Protein AF-A0A963TZQ4-F1 (afdb_monomer)

Structure (mmCIF, N/CA/C/O backbone):
data_AF-A0A963TZQ4-F1
#
_entry.id   AF-A0A963TZQ4-F1
#
loop_
_atom_site.group_PDB
_atom_site.id
_atom_site.type_symbol
_atom_site.label_atom_id
_atom_site.label_alt_id
_atom_site.label_comp_id
_atom_site.label_asym_id
_atom_site.label_entity_id
_atom_site.label_seq_id
_atom_site.pdbx_PDB_ins_code
_atom_site.Cartn_x
_atom_site.Cartn_y
_atom_site.Cartn_z
_atom_site.occupancy
_atom_site.B_iso_or_equiv
_atom_site.auth_seq_id
_atom_site.auth_comp_id
_atom_site.auth_asym_id
_atom_site.auth_atom_id
_atom_site.pdbx_PDB_model_num
ATOM 1 N N . MET A 1 1 ? 12.858 -4.183 11.119 1.00 55.50 1 MET A N 1
ATOM 2 C CA . MET A 1 1 ? 12.405 -3.664 9.814 1.00 55.50 1 MET A CA 1
ATOM 3 C C . MET A 1 1 ? 12.792 -4.704 8.786 1.00 55.50 1 MET A C 1
ATOM 5 O O . MET A 1 1 ? 13.922 -5.172 8.862 1.00 55.50 1 MET A O 1
ATOM 9 N N . SER A 1 2 ? 11.859 -5.165 7.950 1.00 67.56 2 SER A N 1
ATOM 10 C CA . SER A 1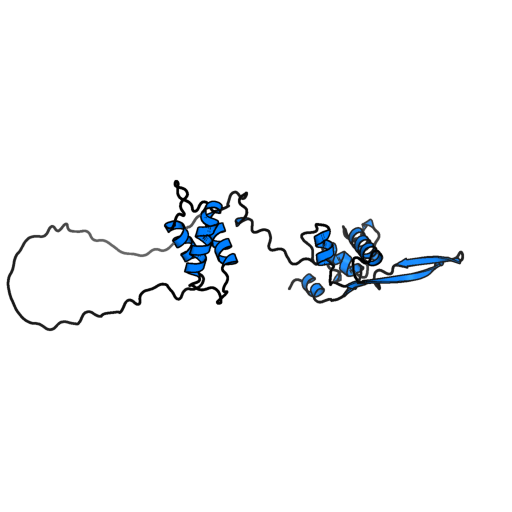 2 ? 12.229 -6.071 6.856 1.00 67.56 2 SER A CA 1
ATOM 11 C C . SER A 1 2 ? 13.062 -5.297 5.830 1.00 67.56 2 SER A C 1
ATOM 13 O O . SER A 1 2 ? 12.993 -4.071 5.777 1.00 67.56 2 SER A O 1
ATOM 15 N N . GLU 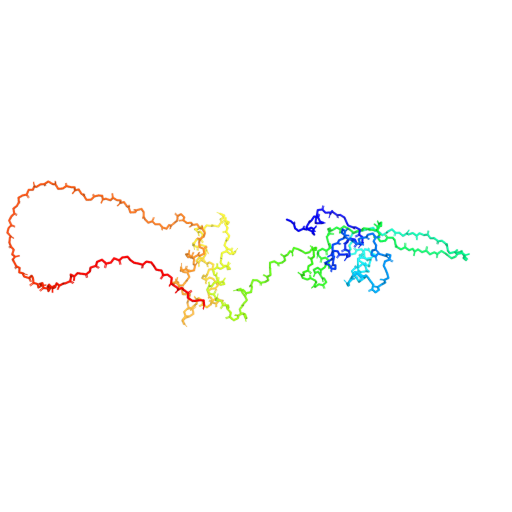A 1 3 ? 13.857 -6.000 5.031 1.00 70.62 3 GLU A N 1
ATOM 16 C CA . GLU A 1 3 ? 14.697 -5.402 3.982 1.00 70.62 3 GLU A CA 1
ATOM 17 C C . GLU A 1 3 ? 13.870 -4.564 2.984 1.00 70.62 3 GLU A C 1
ATOM 19 O O . GLU A 1 3 ? 14.302 -3.506 2.536 1.00 70.62 3 GLU A O 1
ATOM 24 N N . PHE A 1 4 ? 12.608 -4.953 2.770 1.00 80.88 4 PHE A N 1
ATOM 25 C CA . PHE A 1 4 ? 11.624 -4.211 1.982 1.00 80.88 4 PHE A CA 1
ATOM 26 C C . PHE A 1 4 ? 11.250 -2.846 2.576 1.00 80.88 4 PHE A C 1
ATOM 28 O O . PHE A 1 4 ? 11.017 -1.897 1.834 1.00 80.88 4 PHE A O 1
ATOM 35 N N . GLU A 1 5 ? 11.192 -2.715 3.901 1.00 82.50 5 GLU A N 1
ATOM 36 C CA . GLU A 1 5 ? 10.687 -1.501 4.557 1.00 82.50 5 GLU A CA 1
ATOM 37 C C . GLU A 1 5 ? 11.597 -0.285 4.337 1.00 82.50 5 GLU A C 1
ATOM 39 O O . GLU A 1 5 ? 11.115 0.846 4.353 1.00 82.50 5 GLU A O 1
ATOM 44 N N . TYR A 1 6 ? 12.890 -0.490 4.061 1.00 87.44 6 TYR A N 1
ATOM 45 C CA . TYR A 1 6 ? 13.813 0.610 3.758 1.00 87.44 6 TYR A CA 1
ATOM 46 C C . TYR A 1 6 ? 13.436 1.356 2.475 1.00 87.44 6 TYR A C 1
ATOM 48 O O . TYR A 1 6 ? 13.612 2.571 2.404 1.00 87.44 6 TYR A O 1
ATOM 56 N N . TRP A 1 7 ? 12.827 0.671 1.506 1.00 89.69 7 TRP A N 1
ATOM 57 C CA . TRP A 1 7 ? 12.357 1.282 0.262 1.00 89.69 7 TRP A CA 1
ATOM 58 C C . TRP A 1 7 ? 11.175 2.238 0.464 1.00 89.69 7 TRP A C 1
ATOM 60 O O . TRP A 1 7 ? 10.910 3.072 -0.398 1.00 89.69 7 TRP A O 1
ATOM 70 N N . ARG A 1 8 ? 10.484 2.181 1.615 1.00 87.81 8 ARG A N 1
ATOM 71 C CA . ARG A 1 8 ? 9.432 3.155 1.963 1.00 87.81 8 ARG A CA 1
ATOM 72 C C . ARG A 1 8 ? 9.991 4.545 2.268 1.00 87.81 8 ARG A C 1
ATOM 74 O O . ARG A 1 8 ? 9.228 5.503 2.275 1.00 87.81 8 ARG A O 1
ATOM 81 N N . LEU A 1 9 ? 11.294 4.653 2.543 1.00 90.00 9 LEU A N 1
ATOM 82 C CA . LEU A 1 9 ? 11.963 5.931 2.803 1.00 90.00 9 LEU A CA 1
ATOM 83 C C . LEU A 1 9 ? 12.203 6.741 1.522 1.00 90.00 9 LEU A C 1
ATOM 85 O O . LEU A 1 9 ? 12.577 7.907 1.602 1.00 90.00 9 LEU A O 1
ATOM 89 N N . CYS A 1 10 ? 12.038 6.127 0.350 1.00 91.62 10 CYS A N 1
ATOM 90 C CA . CYS A 1 10 ? 12.274 6.776 -0.929 1.00 91.62 10 CYS A CA 1
ATOM 91 C C . CYS A 1 10 ? 11.050 7.599 -1.363 1.00 91.62 10 CYS A C 1
ATOM 93 O O . CYS A 1 10 ? 9.951 7.067 -1.517 1.00 91.62 10 CYS A O 1
ATOM 95 N N . ASP A 1 11 ? 11.253 8.886 -1.648 1.00 93.12 11 ASP A N 1
ATOM 96 C CA . ASP A 1 11 ? 10.214 9.755 -2.232 1.00 93.12 11 ASP A CA 1
ATOM 97 C C . ASP A 1 11 ? 10.011 9.499 -3.737 1.00 93.12 11 ASP A C 1
ATOM 99 O O . ASP A 1 11 ? 8.954 9.768 -4.313 1.00 93.12 11 ASP A O 1
ATOM 103 N N . GLN A 1 12 ? 11.039 8.954 -4.385 1.00 94.69 12 GLN A N 1
ATOM 104 C CA . GLN A 1 12 ? 11.054 8.599 -5.798 1.00 94.69 12 GLN A CA 1
ATOM 105 C C . GLN A 1 12 ? 11.712 7.235 -5.982 1.00 94.69 12 GLN A C 1
ATOM 107 O O . GLN A 1 12 ? 12.677 6.906 -5.291 1.00 94.69 12 GLN A O 1
ATOM 112 N N . LEU A 1 13 ? 11.200 6.458 -6.930 1.00 95.31 13 LEU A N 1
ATOM 113 C CA . LEU A 1 13 ? 11.726 5.144 -7.288 1.00 95.31 13 LEU A CA 1
ATOM 114 C C . LEU A 1 13 ? 11.880 5.058 -8.800 1.00 95.31 13 LEU A C 1
ATOM 116 O O . LEU A 1 13 ? 11.043 5.593 -9.534 1.00 95.31 13 LEU A O 1
ATOM 120 N N . SER A 1 14 ? 12.912 4.357 -9.274 1.00 95.50 14 SER A N 1
ATOM 121 C CA . SER A 1 14 ? 12.995 4.035 -10.701 1.00 95.50 14 SER A CA 1
ATOM 122 C C . SER A 1 14 ? 11.808 3.163 -11.115 1.00 95.50 14 SER A C 1
ATOM 124 O O . SER A 1 14 ? 11.204 2.471 -10.285 1.00 95.50 14 SER A O 1
ATOM 126 N N . LEU A 1 15 ? 11.458 3.160 -12.403 1.00 95.31 15 LEU A N 1
ATOM 127 C CA . LEU A 1 15 ? 10.374 2.294 -12.883 1.00 95.31 15 LEU A CA 1
ATOM 128 C C . LEU A 1 15 ? 10.668 0.819 -12.619 1.00 95.31 15 LEU A C 1
ATOM 130 O O . LEU A 1 15 ? 9.751 0.054 -12.320 1.00 95.31 15 LEU A O 1
ATOM 134 N N . VAL A 1 16 ? 11.943 0.433 -12.687 1.00 95.25 16 VAL A N 1
ATOM 135 C CA . VAL A 1 16 ? 12.398 -0.917 -12.357 1.00 95.25 16 VAL A CA 1
ATOM 136 C C . VAL A 1 16 ? 12.132 -1.237 -10.885 1.00 95.25 16 VAL A C 1
ATOM 138 O O . VAL A 1 16 ? 11.477 -2.239 -10.595 1.00 95.25 16 VAL A O 1
ATOM 141 N N . GLN A 1 17 ? 12.575 -0.378 -9.964 1.00 95.00 17 GLN A N 1
ATOM 142 C CA . GLN A 1 17 ? 12.387 -0.563 -8.521 1.00 95.00 17 GLN A CA 1
ATOM 143 C C . GLN A 1 17 ? 10.903 -0.608 -8.151 1.00 95.00 17 GLN A C 1
ATOM 145 O O . GLN A 1 17 ? 10.456 -1.530 -7.469 1.00 95.00 17 GLN A O 1
ATOM 150 N N . ALA A 1 18 ? 10.118 0.351 -8.645 1.00 94.88 18 ALA A N 1
ATOM 151 C CA . ALA A 1 18 ? 8.688 0.421 -8.376 1.00 94.88 18 ALA A CA 1
ATOM 152 C C . ALA A 1 18 ? 7.943 -0.807 -8.922 1.00 94.88 18 ALA A C 1
ATOM 154 O O . ALA A 1 18 ? 7.114 -1.380 -8.216 1.00 94.88 18 ALA A O 1
ATOM 155 N N . ALA A 1 19 ? 8.264 -1.261 -10.139 1.00 95.19 19 ALA A N 1
ATOM 156 C CA . ALA A 1 19 ? 7.657 -2.459 -10.714 1.00 95.19 19 ALA A CA 1
ATOM 157 C C . AL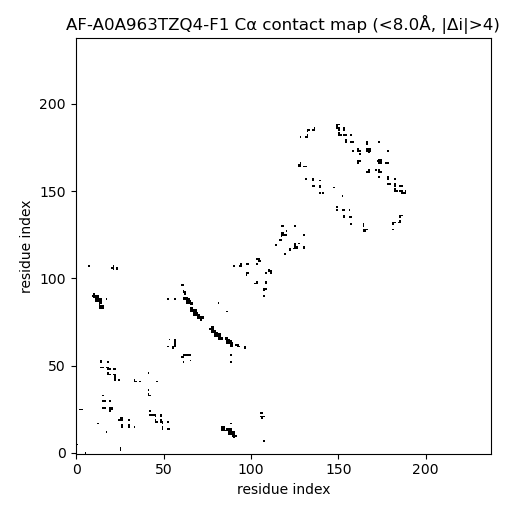A A 1 19 ? 8.000 -3.721 -9.910 1.00 95.19 19 ALA A C 1
ATOM 159 O O . ALA A 1 19 ? 7.113 -4.539 -9.665 1.00 95.19 19 ALA A O 1
ATOM 160 N N . LEU A 1 20 ? 9.252 -3.859 -9.460 1.00 93.69 20 LEU A N 1
ATOM 161 C CA . LEU A 1 20 ? 9.689 -4.976 -8.620 1.00 93.69 20 LEU A CA 1
ATOM 162 C C . LEU A 1 20 ? 8.940 -4.996 -7.285 1.00 93.69 20 LEU A C 1
ATOM 164 O O . LEU A 1 20 ? 8.329 -6.015 -6.955 1.00 93.69 20 LEU A O 1
ATOM 168 N N . LEU A 1 21 ? 8.867 -3.857 -6.594 1.00 93.25 21 LEU A N 1
ATOM 169 C CA . LEU A 1 21 ? 8.128 -3.721 -5.336 1.00 93.25 21 LEU A CA 1
ATOM 170 C C . LEU A 1 21 ? 6.629 -3.992 -5.516 1.00 93.25 21 LEU A C 1
ATOM 172 O O . LEU A 1 21 ? 6.032 -4.706 -4.710 1.00 93.25 21 LEU A O 1
ATOM 176 N N . MET A 1 22 ? 6.026 -3.504 -6.606 1.00 92.62 22 MET A N 1
ATOM 177 C CA . MET A 1 22 ? 4.626 -3.791 -6.942 1.00 92.62 22 MET A CA 1
ATOM 178 C C . MET A 1 22 ? 4.369 -5.284 -7.165 1.00 92.62 22 MET A C 1
ATOM 180 O O . MET A 1 22 ? 3.292 -5.767 -6.811 1.00 92.62 22 MET A O 1
ATOM 184 N N . SER A 1 23 ? 5.337 -5.996 -7.748 1.00 91.75 23 SER A N 1
ATOM 185 C CA . SER A 1 23 ? 5.289 -7.447 -7.971 1.00 91.75 23 SER A CA 1
ATOM 186 C C . SER A 1 23 ? 5.714 -8.288 -6.757 1.00 91.75 23 SER A C 1
ATOM 188 O O . SER A 1 23 ? 5.642 -9.512 -6.817 1.00 91.75 23 SER A O 1
ATOM 190 N N . GLY A 1 24 ? 6.117 -7.659 -5.645 1.00 89.69 24 GLY A N 1
ATOM 191 C CA . GLY A 1 24 ? 6.526 -8.351 -4.417 1.00 89.69 24 GLY A CA 1
ATOM 192 C C . GLY A 1 24 ? 7.964 -8.881 -4.430 1.00 89.69 24 GLY A C 1
ATOM 193 O O . GLY A 1 24 ? 8.282 -9.815 -3.696 1.00 89.69 24 GLY A O 1
ATOM 194 N N . HIS A 1 25 ? 8.835 -8.309 -5.262 1.00 91.00 25 HIS A N 1
ATOM 195 C CA . HIS A 1 25 ? 10.245 -8.676 -5.372 1.00 91.00 25 HIS A CA 1
ATOM 196 C C . HIS A 1 25 ? 11.149 -7.552 -4.855 1.00 91.00 25 HIS A C 1
ATOM 198 O O . HIS A 1 25 ? 10.854 -6.376 -5.052 1.00 91.00 25 HIS A O 1
ATOM 204 N N . ASP A 1 26 ? 12.247 -7.917 -4.191 1.00 89.69 26 ASP A N 1
ATOM 205 C CA . ASP A 1 26 ? 13.221 -6.958 -3.661 1.00 89.69 26 ASP A CA 1
ATOM 206 C C . ASP A 1 26 ? 14.105 -6.403 -4.794 1.00 89.69 26 ASP A C 1
ATOM 208 O O . ASP A 1 26 ? 14.786 -7.194 -5.466 1.00 89.69 26 ASP A O 1
ATOM 212 N N . PRO A 1 27 ? 14.123 -5.074 -5.016 1.00 90.94 27 PRO A N 1
ATOM 213 C CA . PRO A 1 27 ? 14.960 -4.456 -6.036 1.00 90.94 27 PRO A CA 1
ATOM 214 C C . PRO A 1 27 ? 16.458 -4.708 -5.853 1.00 90.94 27 PRO A C 1
ATOM 216 O O . PRO A 1 27 ? 17.150 -4.924 -6.850 1.00 90.94 27 PRO A O 1
ATOM 219 N N . SER A 1 28 ? 16.941 -4.783 -4.608 1.00 87.38 28 SER A N 1
ATOM 220 C CA . SER A 1 28 ? 18.374 -4.872 -4.271 1.00 87.38 28 SER A CA 1
ATOM 221 C C . SER A 1 28 ? 19.090 -6.044 -4.952 1.00 87.38 28 SER A C 1
ATOM 223 O O . SER A 1 28 ? 20.286 -5.985 -5.224 1.00 87.38 28 SER A O 1
ATOM 225 N N . ASN A 1 29 ? 18.354 -7.118 -5.247 1.00 81.06 29 ASN A N 1
ATOM 226 C CA . ASN A 1 29 ? 18.911 -8.350 -5.798 1.00 81.06 29 ASN A CA 1
ATOM 227 C C . ASN A 1 29 ? 18.998 -8.370 -7.330 1.00 81.06 29 ASN A C 1
ATOM 229 O O . ASN A 1 29 ? 19.786 -9.139 -7.880 1.00 81.06 29 ASN A O 1
ATOM 233 N N . ILE A 1 30 ? 18.138 -7.625 -8.034 1.00 84.81 30 ILE A N 1
ATOM 234 C CA . ILE A 1 30 ? 17.897 -7.850 -9.472 1.00 84.81 30 ILE A CA 1
ATOM 235 C C . ILE A 1 30 ? 17.680 -6.583 -10.306 1.00 84.81 30 ILE A C 1
ATOM 237 O O . ILE A 1 30 ? 17.530 -6.708 -11.523 1.00 84.81 30 ILE A O 1
ATOM 241 N N . GLU A 1 31 ? 17.680 -5.386 -9.712 1.00 84.12 31 GLU A N 1
ATOM 242 C CA . GLU A 1 31 ? 17.348 -4.148 -10.432 1.00 84.12 31 GLU A CA 1
ATOM 243 C C . GLU A 1 31 ? 18.214 -3.908 -11.681 1.00 84.12 31 GLU A C 1
ATOM 245 O O . GLU A 1 31 ? 17.673 -3.621 -12.741 1.00 84.12 31 GLU A O 1
ATOM 250 N N . HIS A 1 32 ? 19.527 -4.141 -11.613 1.00 84.25 32 HIS A N 1
ATOM 251 C CA . HIS A 1 32 ? 20.455 -3.877 -12.727 1.00 84.25 32 HIS A CA 1
ATOM 252 C C . HIS A 1 32 ? 20.465 -4.950 -13.827 1.00 84.25 32 HIS A C 1
ATOM 254 O O . HIS A 1 32 ? 21.154 -4.818 -14.844 1.00 84.25 32 HIS A O 1
ATOM 260 N N . GLU A 1 33 ? 19.774 -6.068 -13.609 1.00 87.56 33 GLU A N 1
ATOM 261 C CA . GLU A 1 33 ? 19.789 -7.204 -14.532 1.00 87.56 33 GLU A CA 1
ATOM 262 C C . GLU A 1 33 ? 18.420 -7.514 -15.118 1.00 87.56 33 GLU A C 1
ATOM 264 O O . GLU A 1 33 ? 18.346 -8.150 -16.170 1.00 87.56 33 GLU A O 1
ATOM 269 N N . VAL A 1 34 ? 17.336 -7.114 -14.453 1.00 88.56 34 VAL A N 1
ATOM 270 C CA . VAL A 1 34 ? 15.987 -7.557 -14.815 1.00 88.56 34 VAL A CA 1
ATOM 271 C C . VAL A 1 34 ? 15.591 -7.142 -16.234 1.00 88.56 34 VAL A C 1
ATOM 273 O O . VAL A 1 34 ? 14.993 -7.946 -16.951 1.00 88.56 34 VAL A O 1
ATOM 276 N N . GLU A 1 35 ? 16.013 -5.959 -16.687 1.00 87.31 35 GLU A N 1
ATOM 277 C CA . GLU A 1 35 ? 15.778 -5.488 -18.059 1.00 87.31 35 GLU A CA 1
ATOM 278 C C . GLU A 1 35 ? 16.620 -6.240 -19.100 1.00 87.31 35 GLU A C 1
ATOM 280 O O . GLU A 1 35 ? 16.202 -6.416 -20.241 1.00 87.31 35 GLU A O 1
ATOM 285 N N . ARG A 1 36 ? 17.789 -6.765 -18.707 1.00 87.00 36 ARG A N 1
ATOM 286 C CA . ARG A 1 36 ? 18.672 -7.542 -19.597 1.00 87.00 36 ARG A CA 1
ATOM 287 C C . ARG A 1 36 ? 18.291 -9.020 -19.672 1.00 87.00 36 ARG A C 1
ATOM 289 O O . ARG A 1 36 ? 18.769 -9.744 -20.548 1.00 87.00 36 ARG A O 1
ATOM 296 N N . ARG A 1 37 ? 17.467 -9.506 -18.741 1.00 87.94 37 ARG A N 1
ATOM 297 C CA . ARG A 1 37 ? 17.011 -10.900 -18.720 1.00 87.94 37 ARG A CA 1
ATOM 298 C C . ARG A 1 37 ? 16.016 -11.149 -19.849 1.00 87.94 37 ARG A C 1
ATOM 300 O O . ARG A 1 37 ? 15.157 -10.328 -20.146 1.00 87.94 37 ARG A O 1
ATOM 307 N N . ALA A 1 38 ? 16.088 -12.345 -20.435 1.00 84.94 38 ALA A N 1
ATOM 308 C CA . ALA A 1 38 ? 15.054 -12.812 -21.352 1.00 84.94 38 ALA A CA 1
ATOM 309 C C . ALA A 1 38 ? 13.682 -12.772 -20.663 1.00 84.94 38 ALA A C 1
ATOM 311 O O . ALA A 1 38 ? 13.588 -13.099 -19.481 1.00 84.94 38 ALA A O 1
ATOM 312 N N . PHE A 1 39 ? 12.622 -12.457 -21.410 1.00 82.38 39 PHE A N 1
ATOM 313 C CA . PHE A 1 39 ? 11.263 -12.293 -20.875 1.00 82.38 39 PHE A CA 1
ATOM 314 C C . PHE A 1 39 ? 10.804 -13.474 -19.998 1.00 82.38 39 PHE A C 1
ATOM 316 O O . PHE A 1 39 ? 10.247 -13.282 -18.925 1.00 82.38 39 PHE A O 1
ATOM 323 N N . ALA A 1 40 ? 11.135 -14.709 -20.391 1.00 85.56 40 ALA A N 1
ATOM 324 C CA . ALA A 1 40 ? 10.811 -15.920 -19.629 1.00 85.56 40 ALA A CA 1
ATOM 325 C C . ALA A 1 40 ? 11.560 -16.060 -18.284 1.00 85.56 40 ALA A C 1
ATOM 327 O O . ALA A 1 40 ? 11.189 -16.889 -17.460 1.00 85.56 40 ALA A O 1
ATOM 328 N N . LYS A 1 41 ? 12.635 -15.293 -18.077 1.00 88.81 41 LYS A N 1
ATOM 329 C CA . LYS A 1 41 ? 13.442 -15.255 -16.846 1.00 88.81 41 LYS A CA 1
ATOM 330 C C . LYS A 1 41 ? 13.163 -14.014 -15.995 1.00 88.81 41 LYS A C 1
ATOM 332 O O . LYS A 1 41 ? 13.806 -13.843 -14.957 1.00 88.81 41 LYS A O 1
ATOM 337 N N . GLN A 1 42 ? 12.269 -13.132 -16.440 1.00 90.31 42 GLN A N 1
ATOM 338 C CA . GLN A 1 42 ? 11.844 -11.996 -15.634 1.00 90.31 42 GLN A CA 1
ATOM 339 C C . GLN A 1 42 ? 10.911 -12.471 -14.512 1.00 90.31 42 GLN A C 1
ATOM 341 O O . GLN A 1 42 ? 10.199 -13.465 -14.686 1.00 90.31 42 GLN A O 1
ATOM 346 N N . PRO A 1 43 ? 10.916 -11.791 -13.354 1.00 91.12 43 PRO A N 1
ATOM 347 C CA . PRO A 1 43 ? 10.015 -12.131 -12.268 1.00 91.12 43 PRO A CA 1
ATOM 348 C C . PRO A 1 43 ? 8.546 -12.048 -12.709 1.00 91.12 43 PRO A C 1
ATOM 350 O O . PRO A 1 43 ? 8.189 -11.194 -13.531 1.00 91.12 43 PRO A O 1
ATOM 353 N N . PRO A 1 44 ? 7.676 -12.924 -12.183 1.00 91.38 44 PRO A N 1
ATOM 354 C CA . PRO A 1 44 ? 6.264 -12.916 -12.532 1.00 91.38 44 PRO A CA 1
ATOM 355 C C . PRO A 1 44 ? 5.632 -11.558 -12.202 1.00 91.38 44 PRO A C 1
ATOM 357 O O . PRO A 1 44 ? 5.860 -10.980 -11.147 1.00 91.38 44 PRO A O 1
ATOM 360 N N . GLY A 1 45 ? 4.832 -11.029 -13.127 1.00 91.12 45 GLY A N 1
ATOM 361 C CA . GLY A 1 45 ? 4.136 -9.752 -12.942 1.00 91.12 45 GLY A CA 1
ATOM 362 C C . GLY A 1 45 ? 4.984 -8.500 -13.189 1.00 91.12 45 GLY A C 1
ATOM 363 O O . GLY A 1 45 ? 4.401 -7.466 -13.503 1.00 91.12 45 GLY A O 1
ATOM 364 N N . TYR A 1 46 ? 6.320 -8.585 -13.172 1.00 93.81 46 TYR A N 1
ATOM 365 C CA . TYR A 1 46 ? 7.212 -7.437 -13.386 1.00 93.81 46 TYR A CA 1
ATOM 366 C C . TYR A 1 46 ? 6.886 -6.659 -14.670 1.00 93.81 46 TYR A C 1
ATOM 368 O O . TYR A 1 46 ? 6.633 -5.456 -14.623 1.00 93.81 46 TYR A O 1
ATOM 376 N N . ALA A 1 47 ? 6.814 -7.351 -15.813 1.00 93.00 47 ALA A N 1
ATOM 377 C CA . ALA A 1 47 ? 6.543 -6.715 -17.103 1.00 93.00 47 ALA A CA 1
ATOM 378 C C . ALA A 1 47 ? 5.176 -6.004 -17.135 1.00 93.00 47 ALA A C 1
ATOM 380 O O . ALA A 1 47 ? 5.048 -4.921 -17.705 1.00 93.00 47 ALA A O 1
ATOM 381 N N . ALA A 1 48 ? 4.162 -6.586 -16.485 1.00 94.75 48 ALA A N 1
ATOM 382 C CA . ALA A 1 48 ? 2.832 -5.992 -16.394 1.00 94.75 48 ALA A CA 1
ATOM 383 C C . ALA A 1 48 ? 2.828 -4.756 -15.480 1.00 94.75 48 ALA A C 1
ATOM 385 O O . ALA A 1 48 ? 2.266 -3.727 -15.851 1.00 94.75 48 ALA A O 1
ATOM 386 N N . CYS A 1 49 ? 3.489 -4.830 -14.319 1.00 95.06 49 CYS A N 1
ATOM 387 C CA . CYS A 1 49 ? 3.639 -3.703 -13.398 1.00 95.06 49 CYS A CA 1
ATOM 388 C C . CYS A 1 49 ? 4.404 -2.547 -14.050 1.00 95.06 49 CYS A C 1
ATOM 390 O O . CYS A 1 49 ? 3.947 -1.407 -13.991 1.00 95.06 49 CYS A O 1
ATOM 392 N N . ARG A 1 50 ? 5.510 -2.840 -14.742 1.00 94.94 50 ARG A N 1
ATOM 393 C CA . ARG A 1 50 ? 6.291 -1.840 -15.478 1.00 94.94 50 ARG A CA 1
ATOM 394 C C . ARG A 1 50 ? 5.444 -1.147 -16.541 1.00 94.94 50 ARG A C 1
ATOM 396 O O . ARG A 1 50 ? 5.379 0.078 -16.565 1.00 94.94 50 ARG A O 1
ATOM 403 N N . GLN A 1 51 ? 4.745 -1.915 -17.378 1.00 95.44 51 GLN A N 1
ATOM 404 C CA . GLN A 1 51 ? 3.884 -1.343 -18.413 1.00 95.44 51 GLN A CA 1
ATOM 405 C C . GLN A 1 51 ? 2.752 -0.496 -17.818 1.00 95.44 51 GLN A C 1
ATOM 407 O O . GLN A 1 51 ? 2.409 0.551 -18.364 1.00 95.44 51 GLN A O 1
ATOM 412 N N . ALA A 1 52 ? 2.184 -0.924 -16.688 1.00 95.75 52 ALA A N 1
ATOM 413 C CA . ALA A 1 52 ? 1.145 -0.174 -15.997 1.00 95.75 52 ALA A CA 1
ATOM 414 C C . ALA A 1 52 ? 1.661 1.167 -15.451 1.00 95.75 52 ALA A C 1
ATOM 416 O O . ALA A 1 52 ? 0.943 2.161 -15.544 1.00 95.75 52 ALA A O 1
ATOM 417 N N . LEU A 1 53 ? 2.891 1.209 -14.927 1.00 95.88 53 LEU A N 1
ATOM 418 C CA . LEU A 1 53 ? 3.532 2.442 -14.462 1.00 95.88 53 LEU A CA 1
ATOM 419 C C . LEU A 1 53 ? 3.820 3.405 -15.617 1.00 95.88 53 LEU A C 1
ATOM 421 O O . LEU A 1 53 ? 3.480 4.581 -15.513 1.00 95.88 53 LEU A O 1
ATOM 425 N N . ILE A 1 54 ? 4.363 2.905 -16.732 1.00 95.81 54 ILE A N 1
ATOM 426 C CA . ILE A 1 54 ? 4.606 3.706 -17.944 1.00 95.81 54 ILE A CA 1
ATOM 427 C C . ILE A 1 54 ? 3.298 4.352 -18.405 1.00 95.81 54 ILE A C 1
ATOM 429 O O . ILE A 1 54 ? 3.196 5.576 -18.471 1.00 95.81 54 ILE A O 1
ATOM 433 N N . ALA A 1 55 ? 2.257 3.538 -18.603 1.00 96.12 55 ALA A N 1
ATOM 434 C CA . ALA A 1 55 ? 0.952 4.026 -19.032 1.00 96.12 55 ALA A CA 1
ATOM 435 C C . ALA A 1 55 ? 0.339 5.018 -18.028 1.00 96.12 55 ALA A C 1
ATOM 437 O O . ALA A 1 55 ? -0.333 5.973 -18.418 1.00 96.12 55 ALA A O 1
ATOM 438 N N . ALA A 1 56 ? 0.550 4.824 -16.724 1.00 95.44 56 ALA A N 1
ATOM 439 C CA . ALA A 1 56 ? 0.047 5.732 -15.698 1.00 95.44 56 ALA A CA 1
ATOM 440 C C . ALA A 1 56 ? 0.741 7.102 -15.717 1.00 95.44 56 ALA A C 1
ATOM 442 O O . ALA A 1 56 ? 0.078 8.110 -15.470 1.00 95.44 56 ALA A O 1
ATOM 443 N N . ILE A 1 57 ? 2.036 7.153 -16.035 1.00 96.12 57 ILE A N 1
ATOM 444 C CA . ILE A 1 57 ? 2.777 8.412 -16.178 1.00 96.12 57 ILE A CA 1
ATOM 445 C C . ILE A 1 57 ? 2.389 9.110 -17.486 1.00 96.12 57 ILE A C 1
ATOM 447 O O . ILE A 1 57 ? 2.083 10.302 -17.474 1.00 96.12 57 ILE A O 1
ATOM 451 N N . GLU A 1 58 ? 2.290 8.373 -18.596 1.00 95.38 58 GLU A N 1
ATOM 452 C CA . GLU A 1 58 ? 1.848 8.916 -19.891 1.00 95.38 58 GLU A CA 1
ATOM 453 C C . GLU A 1 58 ? 0.440 9.519 -19.817 1.00 95.38 58 GLU A C 1
ATOM 455 O O . GLU A 1 58 ? 0.180 10.610 -20.329 1.00 95.38 58 GLU A O 1
ATOM 460 N N . THR A 1 59 ? -0.474 8.840 -19.119 1.00 95.00 59 THR A N 1
ATOM 461 C CA . THR A 1 59 ? -1.849 9.317 -18.896 1.00 95.00 59 THR A CA 1
ATOM 462 C C . THR A 1 59 ? -1.958 10.366 -17.790 1.00 95.00 59 THR A C 1
ATOM 464 O O . THR A 1 59 ? -3.065 10.809 -17.486 1.00 95.00 59 THR A O 1
ATOM 467 N N . LYS A 1 60 ? -0.835 10.784 -17.188 1.00 93.62 60 LYS A N 1
ATOM 468 C CA . LYS A 1 60 ? -0.765 11.752 -16.079 1.00 93.62 60 LYS A CA 1
ATOM 469 C C . LYS A 1 60 ? -1.583 11.342 -14.847 1.00 93.62 60 LYS A C 1
ATOM 471 O O . LYS A 1 60 ? -1.965 12.192 -14.046 1.00 93.62 60 LYS A O 1
ATOM 476 N N . CYS A 1 61 ? -1.853 10.046 -14.689 1.00 93.56 61 CYS A N 1
ATOM 477 C CA . CYS A 1 61 ? -2.480 9.495 -13.488 1.00 93.56 61 CYS A CA 1
ATOM 478 C C . CYS A 1 61 ? -1.493 9.431 -12.320 1.00 93.56 61 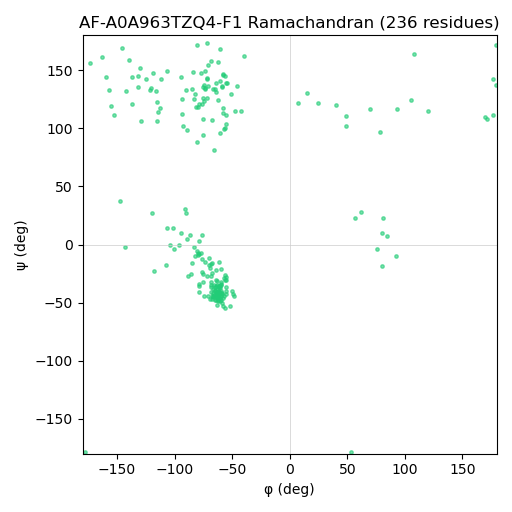CYS A C 1
ATOM 480 O O . CYS A 1 61 ? -1.900 9.565 -11.170 1.00 93.56 61 CYS A O 1
ATOM 482 N N . LEU A 1 62 ? -0.211 9.216 -12.619 1.00 95.50 62 LEU A N 1
ATOM 483 C CA . LEU A 1 62 ? 0.884 9.259 -11.656 1.00 95.50 62 LEU A CA 1
ATOM 484 C C . LEU A 1 62 ? 1.871 10.360 -12.039 1.00 95.50 62 LEU A C 1
ATOM 486 O O . LEU A 1 62 ? 2.071 10.652 -13.220 1.00 95.50 62 LEU A O 1
ATOM 490 N N . ARG A 1 63 ? 2.499 10.967 -11.028 1.00 95.50 63 ARG A N 1
ATOM 491 C CA . ARG A 1 63 ? 3.606 11.906 -11.230 1.00 95.50 63 ARG A CA 1
ATOM 492 C C . ARG A 1 63 ? 4.901 11.116 -11.411 1.00 95.50 63 ARG A C 1
ATOM 494 O O . ARG A 1 63 ? 5.223 10.252 -10.600 1.00 95.50 63 ARG A O 1
ATOM 501 N N . GLY A 1 64 ? 5.646 11.433 -12.459 1.00 94.94 64 GLY A N 1
ATOM 502 C CA . GLY A 1 64 ? 6.901 10.771 -12.782 1.00 94.94 64 GLY A CA 1
ATOM 503 C C . GLY A 1 64 ? 7.552 11.382 -14.013 1.00 94.94 64 GLY A C 1
ATOM 504 O O . GLY A 1 64 ? 7.029 12.331 -14.601 1.00 94.94 64 GLY A O 1
ATOM 505 N N . TYR A 1 65 ? 8.689 10.816 -14.388 1.00 96.00 65 TYR A N 1
ATOM 506 C CA . TYR A 1 65 ? 9.483 11.213 -15.539 1.00 96.00 65 TYR A CA 1
ATOM 507 C C . TYR A 1 65 ? 9.854 9.973 -16.351 1.00 96.00 65 TYR A C 1
ATOM 509 O O . TYR A 1 65 ? 10.251 8.953 -15.784 1.00 96.00 65 TYR A O 1
ATOM 517 N N . LEU A 1 66 ? 9.709 10.078 -17.671 1.00 96.06 66 LEU A N 1
ATOM 518 C CA . LEU A 1 66 ?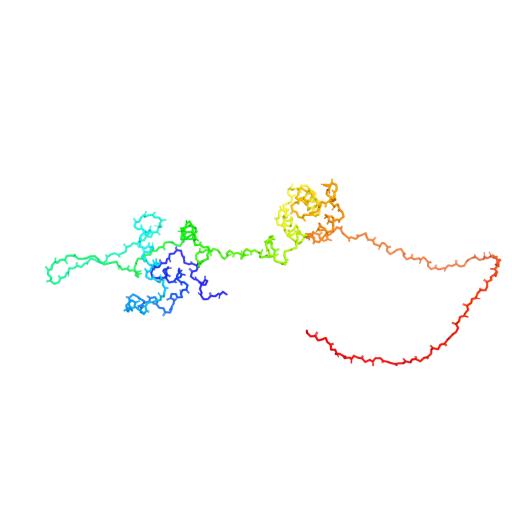 10.079 9.041 -18.626 1.00 96.06 66 LEU A CA 1
ATOM 519 C C . LEU A 1 66 ? 11.254 9.553 -19.454 1.00 96.06 66 LEU A C 1
ATOM 521 O O . LEU A 1 66 ? 11.116 10.557 -20.152 1.00 96.06 66 LEU A O 1
ATOM 525 N N . ASP A 1 67 ? 12.386 8.864 -19.348 1.00 94.94 67 ASP A N 1
ATOM 526 C CA . ASP A 1 67 ? 13.591 9.133 -20.124 1.00 94.94 67 ASP A CA 1
ATOM 527 C C . ASP A 1 67 ? 13.586 8.251 -21.373 1.00 94.94 67 ASP A C 1
ATOM 529 O O . ASP A 1 67 ? 13.448 7.029 -21.279 1.00 94.94 67 ASP A O 1
ATOM 533 N N . TYR A 1 68 ? 13.708 8.872 -22.542 1.00 93.06 68 TYR A N 1
ATOM 534 C CA . TYR A 1 68 ? 13.755 8.170 -23.817 1.00 93.06 68 TYR A CA 1
ATOM 535 C C . TYR A 1 68 ? 15.121 8.381 -24.456 1.00 93.06 68 TYR A C 1
ATOM 537 O O . TYR A 1 68 ? 15.513 9.514 -24.729 1.00 93.06 68 TYR A O 1
ATOM 545 N N . ASP A 1 69 ? 15.808 7.283 -24.742 1.00 88.75 69 ASP A N 1
ATOM 546 C CA . ASP A 1 69 ? 17.004 7.292 -25.567 1.00 88.75 69 ASP A CA 1
ATOM 547 C C . ASP A 1 69 ? 16.590 7.350 -27.039 1.00 88.75 69 ASP A C 1
ATOM 549 O O . ASP A 1 69 ? 15.926 6.446 -27.563 1.00 88.75 69 ASP A O 1
ATOM 553 N N . GLU A 1 70 ? 16.991 8.424 -27.712 1.00 90.69 70 GLU A N 1
ATOM 554 C CA . GLU A 1 70 ? 16.841 8.585 -29.154 1.00 90.69 70 GLU A CA 1
ATOM 555 C C . GLU A 1 70 ? 18.082 8.046 -29.873 1.00 90.69 70 GLU A C 1
ATOM 557 O O . GLU A 1 70 ? 19.223 8.353 -29.519 1.00 90.69 70 GLU A O 1
ATOM 562 N N . GLY A 1 71 ? 17.865 7.244 -30.913 1.00 88.19 71 GLY A N 1
ATOM 563 C CA . GLY A 1 71 ? 18.931 6.687 -31.736 1.00 88.19 71 GLY A CA 1
ATOM 564 C C . GLY A 1 71 ? 18.521 6.553 -33.195 1.00 88.19 71 GLY A C 1
ATOM 565 O O . GLY A 1 71 ? 17.349 6.684 -33.547 1.00 88.19 71 GLY A O 1
ATOM 566 N N . CYS A 1 72 ? 19.501 6.271 -34.052 1.00 90.69 72 CYS A N 1
ATOM 567 C CA . CYS A 1 72 ? 19.271 5.946 -35.455 1.00 90.69 72 CYS A CA 1
ATOM 568 C C . CYS A 1 72 ? 19.816 4.550 -35.747 1.00 90.69 72 CYS A C 1
ATOM 570 O O . CYS A 1 72 ? 20.926 4.214 -35.330 1.00 90.69 72 CYS A O 1
ATOM 572 N N . ASP A 1 73 ? 19.042 3.737 -36.465 1.00 89.44 73 ASP A N 1
ATOM 573 C CA . ASP A 1 73 ? 19.531 2.457 -36.967 1.00 89.44 73 ASP A CA 1
ATOM 574 C C . ASP A 1 73 ? 20.545 2.658 -38.115 1.00 89.44 73 ASP A C 1
ATOM 576 O O . ASP A 1 73 ? 20.765 3.765 -38.616 1.00 89.44 73 ASP A O 1
ATOM 580 N N . ILE A 1 74 ? 21.162 1.564 -38.569 1.00 89.69 74 ILE A N 1
ATOM 581 C CA . ILE A 1 74 ? 22.114 1.573 -39.695 1.00 89.69 74 ILE A CA 1
ATOM 582 C C . ILE A 1 74 ? 21.500 2.047 -41.026 1.00 89.69 74 ILE A C 1
ATOM 584 O O . ILE A 1 74 ? 22.240 2.359 -41.956 1.00 89.69 74 ILE A O 1
ATOM 588 N N . ASN A 1 75 ? 20.169 2.100 -41.122 1.00 93.31 75 ASN A N 1
ATOM 589 C CA . ASN A 1 75 ? 19.428 2.571 -42.289 1.00 93.31 75 ASN A CA 1
ATOM 590 C C . ASN A 1 75 ? 19.011 4.048 -42.155 1.00 93.31 75 ASN A C 1
ATOM 592 O O . ASN A 1 75 ? 18.382 4.583 -43.066 1.00 93.31 75 ASN A O 1
ATOM 596 N N . GLY A 1 76 ? 19.348 4.710 -41.042 1.00 88.38 76 GLY A N 1
ATOM 597 C CA . GLY A 1 76 ? 18.967 6.090 -40.755 1.00 88.38 76 GLY A CA 1
ATOM 598 C C . GLY A 1 76 ? 17.542 6.260 -40.221 1.00 88.38 76 GLY A C 1
ATOM 599 O O . GLY A 1 76 ? 17.079 7.395 -40.124 1.00 88.38 76 GLY A O 1
ATOM 600 N N . ASN A 1 77 ? 16.842 5.179 -39.862 1.00 89.62 77 ASN A N 1
ATOM 601 C CA . ASN A 1 77 ? 15.546 5.283 -39.198 1.00 89.62 77 ASN A CA 1
ATOM 602 C C . ASN A 1 77 ? 15.751 5.673 -37.736 1.00 89.62 77 ASN A C 1
ATOM 604 O O . ASN A 1 77 ? 16.462 4.986 -36.997 1.00 89.62 77 ASN A O 1
ATOM 608 N N . SER A 1 78 ? 15.090 6.747 -37.312 1.00 88.62 78 SER A N 1
ATOM 609 C CA . SER A 1 78 ? 15.044 7.144 -35.909 1.00 88.62 78 SER A CA 1
ATOM 610 C C . SER A 1 78 ? 14.188 6.170 -35.102 1.00 88.62 78 SER A C 1
ATOM 612 O O . SER A 1 78 ? 13.075 5.833 -35.515 1.00 88.62 78 SER A O 1
ATOM 614 N N . TYR A 1 79 ? 14.664 5.784 -33.926 1.00 86.94 79 TYR A N 1
ATOM 615 C CA . TYR A 1 79 ? 13.887 5.067 -32.924 1.00 86.94 79 TYR A CA 1
ATOM 616 C C . TYR A 1 79 ? 14.028 5.752 -31.564 1.00 86.94 79 TYR A C 1
ATOM 618 O O . TYR A 1 79 ? 15.050 6.375 -31.274 1.00 86.94 79 TYR A O 1
ATOM 626 N N . SER A 1 80 ? 12.998 5.618 -30.732 1.00 87.94 80 SER A N 1
ATOM 627 C CA . SER A 1 80 ? 13.040 5.982 -29.320 1.00 87.94 80 SER A CA 1
ATOM 628 C C . SER A 1 80 ? 12.850 4.726 -28.477 1.00 87.94 80 SER A C 1
ATOM 630 O O . SER A 1 80 ? 11.967 3.906 -28.743 1.00 87.94 80 SER A O 1
ATOM 632 N N . SER A 1 81 ? 13.706 4.547 -27.476 1.00 87.75 81 SER A N 1
ATOM 633 C CA . SER A 1 81 ? 13.594 3.465 -26.500 1.00 87.75 81 SER A CA 1
ATOM 634 C C . SER A 1 81 ? 13.494 4.063 -25.109 1.00 87.75 81 SER A C 1
ATOM 636 O O . SER A 1 81 ? 14.270 4.942 -24.759 1.00 87.75 81 SER A O 1
ATOM 638 N N . LEU A 1 82 ? 12.546 3.588 -24.307 1.00 91.62 82 LEU A N 1
ATOM 639 C CA . LEU A 1 82 ? 12.421 4.020 -22.919 1.00 91.62 82 LEU A CA 1
ATOM 640 C C . LEU A 1 82 ? 13.571 3.436 -22.083 1.00 91.62 82 LEU A C 1
ATOM 642 O O . LEU A 1 82 ? 13.731 2.213 -22.045 1.00 91.62 82 LEU A O 1
ATOM 646 N N . ASP A 1 83 ? 14.310 4.287 -21.373 1.00 91.81 83 ASP A N 1
ATOM 647 C CA . ASP A 1 83 ? 15.258 3.867 -20.339 1.00 91.81 83 ASP A CA 1
ATOM 648 C C . ASP A 1 83 ? 14.522 3.779 -18.992 1.00 91.81 83 ASP A C 1
ATOM 650 O O . ASP A 1 83 ? 14.276 4.775 -18.304 1.00 91.81 83 ASP A O 1
ATOM 654 N N . ALA A 1 84 ? 14.133 2.560 -18.613 1.00 90.62 84 ALA A N 1
ATOM 655 C CA . ALA A 1 84 ? 13.409 2.299 -17.371 1.00 90.62 84 ALA A CA 1
ATOM 656 C C . ALA A 1 84 ? 14.262 2.499 -16.101 1.00 90.62 84 ALA A C 1
ATOM 658 O O . ALA A 1 84 ? 13.688 2.664 -15.022 1.00 90.62 84 ALA A O 1
ATOM 659 N N . GLU A 1 85 ? 15.597 2.479 -16.206 1.00 90.38 85 GLU A N 1
ATOM 660 C CA . GLU A 1 85 ? 16.507 2.699 -15.074 1.00 90.38 85 GLU A CA 1
ATOM 661 C C . GLU A 1 85 ? 16.636 4.195 -14.755 1.00 90.38 85 GLU A C 1
ATOM 663 O O . GLU A 1 85 ? 16.706 4.570 -13.583 1.00 90.38 85 GLU A O 1
ATOM 668 N N . ARG A 1 86 ? 16.613 5.055 -15.783 1.00 92.12 86 ARG A N 1
ATOM 669 C CA . ARG A 1 86 ? 16.625 6.524 -15.631 1.00 92.12 86 ARG A CA 1
ATOM 670 C C . ARG A 1 86 ? 15.245 7.137 -15.420 1.00 92.12 86 ARG A C 1
ATOM 672 O O . ARG A 1 86 ? 15.127 8.209 -14.825 1.00 92.12 86 ARG A O 1
ATOM 679 N N . SER A 1 87 ? 14.204 6.458 -15.888 1.00 96.00 87 SER A N 1
ATOM 680 C CA . SER A 1 87 ? 12.816 6.848 -15.651 1.00 96.00 87 SER A CA 1
ATOM 681 C C . SER A 1 87 ? 12.411 6.589 -14.200 1.00 96.00 87 SER A C 1
ATOM 683 O O . SER A 1 87 ? 12.760 5.559 -13.620 1.00 96.00 87 SER A O 1
ATOM 685 N N . TYR A 1 88 ? 11.611 7.482 -13.620 1.00 96.31 88 TYR A N 1
ATOM 686 C CA . TYR A 1 88 ? 11.180 7.373 -12.227 1.00 96.31 88 TYR A CA 1
ATOM 687 C C . TYR A 1 88 ? 9.713 7.745 -12.022 1.00 96.31 88 TYR A C 1
ATOM 689 O O . TYR A 1 88 ? 9.098 8.471 -12.805 1.00 96.31 88 TYR A O 1
ATOM 697 N N . VAL A 1 89 ? 9.162 7.262 -10.915 1.00 96.75 89 VAL A N 1
ATOM 698 C CA . VAL A 1 89 ? 7.822 7.576 -10.426 1.00 96.75 89 VAL A CA 1
ATOM 699 C C . VAL A 1 89 ? 7.918 8.091 -8.992 1.00 96.75 89 VAL A C 1
ATOM 701 O O . VAL A 1 89 ? 8.745 7.619 -8.208 1.00 96.75 89 VAL A O 1
ATOM 704 N N . LEU A 1 90 ? 7.093 9.078 -8.649 1.00 95.69 90 LEU A N 1
ATOM 705 C CA . LEU A 1 90 ? 6.968 9.527 -7.264 1.00 95.69 90 LEU A CA 1
ATOM 706 C C . LEU A 1 90 ? 6.167 8.499 -6.469 1.00 95.69 90 LEU A C 1
ATOM 708 O O . LEU A 1 90 ? 5.146 8.005 -6.947 1.00 95.69 90 LEU A O 1
ATOM 712 N N . THR A 1 91 ? 6.610 8.189 -5.252 1.00 92.12 91 THR A N 1
ATOM 713 C CA . THR A 1 91 ? 5.905 7.230 -4.387 1.00 92.12 91 THR A CA 1
ATOM 714 C C . THR A 1 91 ? 4.561 7.775 -3.905 1.00 92.12 91 THR A C 1
ATOM 716 O O . THR A 1 91 ? 3.610 7.013 -3.701 1.00 92.12 91 THR A O 1
ATOM 719 N N . GLU A 1 92 ? 4.445 9.102 -3.820 1.00 89.50 92 GLU A N 1
ATOM 720 C CA . GLU A 1 92 ? 3.199 9.822 -3.574 1.00 89.50 92 GLU A CA 1
ATOM 721 C C . GLU A 1 92 ? 2.142 9.484 -4.646 1.00 89.50 92 GLU A C 1
ATOM 723 O O . GLU A 1 92 ? 2.303 9.773 -5.833 1.00 89.50 92 GLU A O 1
ATOM 728 N N . GLY A 1 93 ? 1.026 8.890 -4.220 1.00 87.94 93 GLY A N 1
ATOM 729 C CA . GLY A 1 93 ? -0.124 8.594 -5.081 1.00 87.94 93 GLY A CA 1
ATOM 730 C C . GLY A 1 93 ? -0.131 7.202 -5.722 1.00 87.94 93 GLY A C 1
ATOM 731 O O . GLY A 1 93 ? -1.175 6.796 -6.233 1.00 87.94 93 GLY A O 1
ATOM 732 N N . ILE A 1 94 ? 0.958 6.421 -5.642 1.00 93.06 94 ILE A N 1
ATOM 733 C CA . ILE A 1 94 ? 0.954 5.020 -6.115 1.00 93.06 94 ILE A CA 1
ATOM 734 C C . ILE A 1 94 ? -0.063 4.192 -5.321 1.00 93.06 94 ILE A C 1
ATOM 736 O O . ILE A 1 94 ? -0.828 3.429 -5.910 1.00 93.06 94 ILE A O 1
ATOM 740 N N . GLY A 1 95 ? -0.110 4.372 -3.996 1.00 90.69 95 GLY A N 1
ATOM 741 C CA . GLY A 1 95 ? -1.066 3.689 -3.121 1.00 90.69 95 GLY A CA 1
ATOM 742 C C . GLY A 1 95 ? -2.520 3.958 -3.521 1.00 90.69 95 GLY A C 1
ATOM 743 O O . GLY A 1 95 ? -3.265 3.018 -3.793 1.00 90.69 95 GLY A O 1
ATOM 744 N N . ASP A 1 96 ? -2.906 5.230 -3.655 1.00 90.06 96 ASP A N 1
ATOM 745 C CA . ASP A 1 96 ? -4.261 5.621 -4.071 1.00 90.06 96 ASP A CA 1
ATOM 746 C C . ASP A 1 96 ? -4.605 5.095 -5.470 1.00 90.06 96 ASP A C 1
ATOM 748 O O . ASP A 1 96 ? -5.708 4.602 -5.720 1.00 90.06 96 ASP A O 1
ATOM 752 N N . TRP A 1 97 ? -3.646 5.154 -6.395 1.00 93.44 97 TRP A N 1
ATOM 753 C CA . TRP A 1 97 ? -3.807 4.642 -7.752 1.00 93.44 97 TRP A CA 1
ATOM 754 C C . TRP A 1 97 ? -4.043 3.125 -7.783 1.00 93.44 97 TRP A C 1
ATOM 756 O O . TRP A 1 97 ? -4.931 2.658 -8.503 1.00 93.44 97 TRP A O 1
ATOM 766 N N . LEU A 1 98 ? -3.307 2.355 -6.978 1.00 92.00 98 LEU A N 1
ATOM 767 C CA . LEU A 1 98 ? -3.512 0.912 -6.822 1.00 92.00 98 LEU A CA 1
ATOM 768 C C . LEU A 1 98 ? -4.855 0.598 -6.158 1.00 92.00 98 LEU A C 1
ATOM 770 O O . LEU A 1 98 ? -5.594 -0.270 -6.630 1.00 92.00 98 LEU A O 1
ATOM 774 N N . PHE A 1 99 ? -5.198 1.337 -5.104 1.00 87.44 99 PHE A N 1
ATOM 775 C CA . PHE A 1 99 ? -6.450 1.169 -4.375 1.00 87.44 99 PHE A CA 1
ATOM 776 C C . PHE A 1 99 ? -7.669 1.389 -5.279 1.00 87.44 99 PHE A C 1
ATOM 778 O O . PHE A 1 99 ? -8.590 0.568 -5.297 1.00 87.44 99 PHE A O 1
ATOM 785 N N . ASN A 1 100 ? -7.644 2.439 -6.106 1.00 88.12 100 ASN A N 1
ATOM 786 C CA . ASN A 1 100 ? -8.702 2.749 -7.073 1.00 88.12 100 ASN A CA 1
ATOM 787 C C . ASN A 1 100 ? -8.855 1.681 -8.168 1.00 88.12 100 ASN A C 1
ATOM 789 O O . ASN A 1 100 ? -9.922 1.554 -8.766 1.00 88.12 100 ASN A O 1
ATOM 793 N N . ARG A 1 101 ? -7.813 0.878 -8.413 1.00 88.06 101 ARG A N 1
ATOM 794 C CA . ARG A 1 101 ? -7.839 -0.274 -9.330 1.00 88.06 101 ARG A CA 1
ATOM 795 C C . ARG A 1 101 ? -8.267 -1.578 -8.652 1.00 88.06 101 ARG A C 1
ATOM 797 O O . ARG A 1 101 ? -8.266 -2.625 -9.293 1.00 88.06 101 ARG A O 1
ATOM 804 N N . GLY A 1 102 ? -8.646 -1.526 -7.376 1.00 85.19 102 GLY A N 1
ATOM 805 C CA . GLY A 1 102 ? -9.114 -2.679 -6.612 1.00 85.19 102 GLY A CA 1
ATOM 806 C C . GLY A 1 102 ? -8.001 -3.524 -5.995 1.00 85.19 102 GLY A C 1
ATOM 807 O O . GLY A 1 102 ? -8.298 -4.571 -5.421 1.00 85.19 102 GLY A O 1
ATOM 808 N N . VAL A 1 103 ? -6.740 -3.085 -6.059 1.00 86.75 103 VAL A N 1
ATOM 809 C CA . VAL A 1 103 ? -5.638 -3.749 -5.355 1.00 86.75 103 VAL A CA 1
ATOM 810 C C . VAL A 1 103 ? -5.759 -3.426 -3.866 1.00 86.75 103 VAL A C 1
ATOM 812 O O . VAL A 1 103 ? -5.824 -2.263 -3.479 1.00 86.75 103 VAL A O 1
ATOM 815 N N . ARG A 1 104 ? -5.841 -4.464 -3.027 1.00 78.75 104 ARG A N 1
ATOM 816 C CA . ARG A 1 104 ? -6.070 -4.328 -1.573 1.00 78.75 104 ARG A CA 1
ATOM 817 C C . ARG A 1 104 ? -4.849 -4.635 -0.717 1.00 78.75 104 ARG A C 1
ATOM 819 O O . ARG A 1 104 ? -4.819 -4.250 0.443 1.00 78.75 104 ARG A O 1
ATOM 826 N N . SER A 1 105 ? -3.860 -5.316 -1.285 1.00 80.00 105 SER A N 1
ATOM 827 C CA . SER A 1 105 ? -2.603 -5.644 -0.623 1.00 80.00 105 SER A CA 1
ATOM 828 C C . SER A 1 105 ? -1.466 -5.403 -1.606 1.00 80.00 105 SER A C 1
ATOM 830 O O . SER A 1 105 ? -1.479 -5.934 -2.718 1.00 80.00 105 SER A O 1
ATOM 832 N N . ASN A 1 106 ? -0.540 -4.525 -1.232 1.00 84.88 106 ASN A N 1
ATOM 833 C CA . ASN A 1 106 ? 0.679 -4.235 -1.975 1.00 84.88 106 ASN A CA 1
ATOM 834 C C . ASN A 1 106 ? 1.671 -3.522 -1.046 1.00 84.88 106 ASN A C 1
ATOM 836 O O . ASN A 1 106 ? 1.257 -2.930 -0.052 1.00 84.88 106 ASN A O 1
ATOM 840 N N . PHE A 1 107 ? 2.952 -3.511 -1.410 1.00 87.62 107 PHE A N 1
ATOM 841 C CA . PHE A 1 107 ? 4.001 -2.755 -0.729 1.00 87.62 107 PHE A CA 1
ATOM 842 C C . PHE A 1 107 ? 3.617 -1.281 -0.496 1.00 87.62 107 PHE A C 1
ATOM 844 O O . PHE A 1 107 ? 3.803 -0.745 0.595 1.00 87.62 107 PHE A O 1
ATOM 851 N N . PHE A 1 108 ? 3.012 -0.637 -1.497 1.00 87.31 108 PHE A N 1
ATOM 852 C CA . PHE A 1 108 ? 2.631 0.782 -1.446 1.00 87.31 108 PHE A CA 1
ATOM 853 C C . PHE A 1 108 ? 1.327 1.071 -0.697 1.00 87.31 108 PHE A C 1
ATOM 855 O O . PHE A 1 108 ? 0.964 2.233 -0.528 1.00 87.31 108 PHE A O 1
ATOM 862 N N . LEU A 1 109 ? 0.604 0.037 -0.271 1.00 84.69 109 LEU A N 1
ATOM 863 C CA . LEU A 1 109 ? -0.578 0.200 0.563 1.00 84.69 109 LEU A CA 1
ATOM 864 C C . LEU A 1 109 ? -0.157 0.045 2.027 1.00 84.69 109 LEU A C 1
ATOM 866 O O . LEU A 1 109 ? 0.735 -0.760 2.321 1.00 84.69 109 LEU A O 1
ATOM 870 N N . PRO A 1 110 ? -0.767 0.801 2.959 1.00 74.19 110 PRO A N 1
ATOM 871 C CA . PRO A 1 110 ? -0.642 0.450 4.363 1.00 74.19 110 PRO A CA 1
ATOM 872 C C . PRO A 1 110 ? -1.091 -1.003 4.500 1.00 74.19 110 PRO A C 1
ATOM 874 O O . PRO A 1 110 ? -2.048 -1.413 3.835 1.00 74.19 110 PRO A O 1
ATOM 877 N N . GLU A 1 111 ? -0.384 -1.786 5.315 1.00 64.69 111 GLU A N 1
ATOM 878 C CA . GLU A 1 111 ? -0.843 -3.120 5.673 1.00 64.69 111 GLU A CA 1
ATOM 879 C C . GLU A 1 111 ? -2.232 -2.931 6.279 1.00 64.69 111 GLU A C 1
ATOM 881 O O . GLU A 1 111 ? -2.383 -2.423 7.390 1.00 64.69 111 GLU A O 1
ATOM 886 N N . SER A 1 112 ? -3.267 -3.197 5.477 1.00 56.44 112 SER A N 1
ATOM 887 C CA . SER A 1 112 ? -4.627 -3.216 5.975 1.00 56.44 112 SER A CA 1
ATOM 888 C C . SER A 1 112 ? -4.568 -4.257 7.067 1.00 56.44 112 SER A C 1
ATOM 890 O O . SER A 1 112 ? -4.322 -5.420 6.742 1.00 56.44 112 SER A O 1
ATOM 892 N N . GLU A 1 113 ? -4.747 -3.850 8.330 1.00 54.59 113 GLU A N 1
ATOM 893 C CA . GLU A 1 113 ? -5.046 -4.799 9.396 1.00 54.59 113 GLU A CA 1
ATOM 894 C C . GLU A 1 113 ? -6.061 -5.750 8.779 1.00 54.59 113 GLU A C 1
ATOM 896 O O . GLU A 1 113 ? -7.111 -5.295 8.298 1.00 54.59 113 GLU A O 1
ATOM 901 N N . ALA A 1 114 ? -5.669 -7.021 8.621 1.00 55.47 114 ALA A N 1
ATOM 902 C CA . ALA A 1 114 ? -6.518 -8.005 7.976 1.00 55.47 114 ALA A CA 1
ATOM 903 C C . ALA A 1 114 ? -7.914 -7.841 8.583 1.00 55.47 114 ALA A C 1
ATOM 905 O O . ALA A 1 114 ? -7.992 -7.616 9.801 1.00 55.47 114 ALA A O 1
ATOM 906 N N . PRO A 1 115 ? -8.993 -7.853 7.774 1.00 57.34 115 PRO A N 1
ATOM 907 C CA . PRO A 1 115 ? -10.336 -7.694 8.308 1.00 57.34 115 PRO A CA 1
ATOM 908 C C . PRO A 1 115 ? -10.447 -8.635 9.497 1.00 57.34 115 PRO A C 1
ATOM 910 O O . PRO A 1 115 ? -10.243 -9.836 9.346 1.00 57.34 115 PRO A O 1
ATOM 913 N N . LYS A 1 116 ? -10.607 -8.053 10.693 1.00 73.62 116 LYS A N 1
ATOM 914 C CA . LYS A 1 116 ? -10.497 -8.771 11.961 1.00 73.62 116 LYS A CA 1
ATOM 915 C C . LYS A 1 116 ? -11.517 -9.900 11.907 1.00 73.62 116 LYS A C 1
ATOM 917 O O . LYS A 1 116 ? -12.695 -9.640 12.117 1.00 73.62 116 LYS A O 1
ATOM 922 N N . GLU A 1 117 ? -11.091 -11.123 11.588 1.00 77.25 117 GLU A N 1
ATOM 923 C CA . GLU A 1 117 ? -11.999 -12.244 11.299 1.00 77.25 117 GLU A CA 1
ATOM 924 C C . GLU A 1 117 ? -12.952 -12.503 12.473 1.00 77.25 117 GLU A C 1
ATOM 926 O O . GLU A 1 117 ? -14.087 -12.930 12.289 1.00 77.25 117 GLU A O 1
ATOM 931 N N . TYR A 1 118 ? -12.508 -12.179 13.691 1.00 81.12 118 TYR A N 1
ATOM 932 C CA . TYR A 1 118 ? -13.290 -12.254 14.924 1.00 81.12 118 TYR A CA 1
ATOM 933 C C . TYR A 1 118 ? -14.415 -11.204 15.042 1.00 81.12 118 TYR A C 1
ATOM 935 O O . TYR A 1 118 ? -15.241 -11.300 15.949 1.00 81.12 118 TYR A O 1
ATOM 943 N N . LEU A 1 119 ? -14.450 -10.194 14.168 1.00 84.50 119 LEU A N 1
ATOM 944 C CA . LEU A 1 119 ? -15.522 -9.199 14.049 1.00 84.50 119 LEU A CA 1
ATOM 945 C C . LEU A 1 119 ? -16.488 -9.495 12.894 1.00 84.50 119 LEU A C 1
ATOM 947 O O . LEU A 1 119 ? -17.463 -8.757 12.756 1.00 84.50 119 LEU A O 1
ATOM 951 N N . ASP A 1 120 ? -16.240 -10.526 12.081 1.00 83.00 120 ASP A N 1
ATOM 952 C CA . ASP A 1 120 ? -17.122 -10.909 10.977 1.00 83.00 120 ASP A CA 1
ATOM 953 C C . ASP A 1 120 ? -18.299 -11.760 11.490 1.00 83.00 120 ASP A C 1
ATOM 955 O O . ASP A 1 120 ? -18.064 -12.857 12.001 1.00 83.00 120 ASP A O 1
ATOM 959 N N . PRO A 1 121 ? -19.563 -11.309 11.343 1.00 85.31 121 PRO A N 1
ATOM 960 C CA . PRO A 1 121 ? -20.739 -12.088 11.729 1.00 85.31 121 PRO A CA 1
ATOM 961 C C . PRO A 1 121 ? -20.879 -13.439 11.018 1.00 85.31 121 PRO A C 1
ATOM 963 O O . PRO A 1 121 ? -21.593 -14.304 11.521 1.00 85.31 121 PRO A O 1
ATOM 966 N N . ALA A 1 122 ? -20.240 -13.620 9.857 1.00 84.06 122 ALA A N 1
ATOM 967 C CA . ALA A 1 122 ? -20.260 -14.875 9.108 1.00 84.06 122 ALA A CA 1
ATOM 968 C C . ALA A 1 122 ? -19.246 -15.914 9.623 1.00 84.06 122 ALA A C 1
ATOM 970 O O . ALA A 1 122 ? -19.292 -17.070 9.204 1.00 84.06 122 ALA A O 1
ATOM 971 N N . ASN A 1 123 ? -18.338 -15.533 10.527 1.00 85.06 123 ASN A N 1
ATOM 972 C CA . ASN A 1 123 ? -17.343 -16.442 11.086 1.00 85.06 123 ASN A CA 1
ATOM 973 C C . ASN A 1 123 ? -17.987 -17.423 12.081 1.00 85.06 123 ASN A C 1
ATOM 975 O O . ASN A 1 123 ? -18.725 -17.017 12.977 1.00 85.06 123 ASN A O 1
ATOM 979 N N . GLU A 1 124 ? -17.646 -18.711 11.999 1.00 87.75 124 GLU A N 1
ATOM 980 C CA . GLU A 1 124 ? -18.105 -19.742 12.945 1.00 87.75 124 GLU A CA 1
ATOM 981 C C . GLU A 1 124 ? -17.783 -19.406 14.410 1.00 87.75 124 GLU A C 1
ATOM 983 O O . GLU A 1 124 ? -18.516 -19.782 15.325 1.00 87.75 124 GLU A O 1
ATOM 988 N N . ARG A 1 125 ? -16.682 -18.684 14.646 1.00 87.31 125 ARG A N 1
ATOM 989 C CA . ARG A 1 125 ? -16.220 -18.265 15.977 1.00 87.31 125 ARG A CA 1
ATOM 990 C C . ARG A 1 125 ? -16.698 -16.866 16.361 1.00 87.31 125 ARG A C 1
ATOM 992 O O . ARG A 1 125 ? -16.223 -16.312 17.355 1.00 87.31 125 ARG A O 1
ATOM 999 N N . PHE A 1 126 ? -17.613 -16.279 15.592 1.00 89.50 126 PHE A N 1
ATOM 1000 C CA . PHE A 1 126 ? -18.140 -14.957 15.881 1.00 89.50 126 PHE A CA 1
ATOM 1001 C C . PHE A 1 126 ? -18.874 -14.937 17.223 1.00 89.50 126 PHE A C 1
ATOM 1003 O O . PHE A 1 126 ? -19.832 -15.673 17.462 1.00 89.50 126 PHE A O 1
ATOM 1010 N N . ALA A 1 127 ? -18.441 -14.037 18.103 1.00 91.00 127 ALA A N 1
ATOM 1011 C CA . ALA A 1 127 ? -19.067 -13.814 19.395 1.00 91.00 127 ALA A CA 1
ATOM 1012 C C . ALA A 1 127 ? -19.646 -12.388 19.445 1.00 91.00 127 ALA A C 1
ATOM 1014 O O . ALA A 1 127 ? -18.890 -11.433 19.645 1.00 91.00 127 ALA A O 1
ATOM 1015 N N . PRO A 1 128 ? -20.982 -12.211 19.359 1.00 90.38 128 PRO A N 1
ATOM 1016 C CA . PRO A 1 128 ? -21.616 -10.888 19.314 1.00 90.38 128 PRO A CA 1
ATOM 1017 C C . PRO A 1 128 ? -21.239 -9.983 20.493 1.00 90.38 128 PRO A C 1
ATOM 1019 O O . PRO A 1 128 ? -21.035 -8.784 20.332 1.00 90.38 128 PRO A O 1
ATOM 1022 N N . LYS A 1 129 ? -21.081 -10.561 21.690 1.00 92.44 129 LYS A N 1
ATOM 1023 C CA . LYS A 1 129 ? -20.677 -9.821 22.897 1.00 92.44 129 LYS A CA 1
ATOM 1024 C C . LYS A 1 129 ? -19.233 -9.321 22.831 1.00 92.44 129 LYS A C 1
ATOM 1026 O O . LYS A 1 129 ? -18.952 -8.235 23.330 1.00 92.44 129 LYS A O 1
ATOM 1031 N N . LEU A 1 130 ? -18.331 -10.109 22.240 1.00 91.81 130 LEU A N 1
ATOM 1032 C CA . LEU A 1 130 ? -16.937 -9.715 22.040 1.00 91.81 130 LEU A CA 1
ATOM 1033 C C . LEU A 1 130 ? -16.862 -8.597 21.001 1.00 91.81 130 LEU A C 1
ATOM 1035 O O . LEU A 1 130 ? -16.249 -7.565 21.260 1.00 91.81 130 LEU A O 1
ATOM 1039 N N . ALA A 1 131 ? -17.560 -8.767 19.877 1.00 91.69 131 ALA A N 1
ATOM 1040 C CA . ALA A 1 131 ? -17.656 -7.744 18.845 1.00 91.69 131 ALA A CA 1
ATOM 1041 C C . ALA A 1 131 ? -18.218 -6.428 19.408 1.00 91.69 131 ALA A C 1
ATOM 1043 O O . ALA A 1 131 ? -17.629 -5.373 19.186 1.00 91.69 131 ALA A O 1
ATOM 1044 N N . ALA A 1 132 ? -19.276 -6.488 20.226 1.00 93.31 132 ALA A N 1
ATOM 1045 C CA . ALA A 1 132 ? -19.833 -5.319 20.903 1.00 93.31 132 ALA A CA 1
ATOM 1046 C C . ALA A 1 132 ? -18.812 -4.617 21.808 1.00 93.31 132 ALA A C 1
ATOM 1048 O O . ALA A 1 132 ? -18.736 -3.391 21.810 1.00 93.31 132 ALA A O 1
ATOM 1049 N N . ALA A 1 133 ? -18.023 -5.380 22.573 1.00 93.69 133 ALA A N 1
ATOM 1050 C CA . ALA A 1 133 ? -16.996 -4.831 23.457 1.00 93.69 133 ALA A CA 1
ATOM 1051 C C . ALA A 1 133 ? -15.926 -4.068 22.667 1.00 93.69 133 ALA A C 1
ATOM 1053 O O . ALA A 1 133 ? -15.594 -2.936 23.013 1.00 93.69 133 ALA A O 1
ATOM 1054 N N . ILE A 1 134 ? -15.426 -4.681 21.591 1.00 91.69 134 ILE A N 1
ATOM 1055 C CA . ILE A 1 134 ? -14.365 -4.124 20.747 1.00 91.69 134 ILE A CA 1
ATOM 1056 C C . ILE A 1 134 ? -14.874 -2.886 20.009 1.00 91.69 134 ILE A C 1
ATOM 1058 O O . ILE A 1 134 ? -14.239 -1.839 20.065 1.00 91.69 134 ILE A O 1
ATOM 1062 N N . ARG A 1 135 ? -16.063 -2.958 19.403 1.00 91.06 135 ARG A N 1
ATOM 1063 C CA . ARG A 1 135 ? -16.670 -1.830 18.682 1.00 91.06 135 ARG A CA 1
ATOM 1064 C C . ARG A 1 135 ? -17.000 -0.658 19.602 1.00 91.06 135 ARG A C 1
ATOM 1066 O O . ARG A 1 135 ? -16.738 0.486 19.243 1.00 91.06 135 ARG A O 1
ATOM 1073 N N . ALA A 1 136 ? -17.507 -0.928 20.805 1.00 92.62 136 ALA A N 1
ATOM 1074 C CA . ALA A 1 136 ? -17.733 0.114 21.803 1.00 92.62 136 ALA A CA 1
ATOM 1075 C C . ALA A 1 136 ? -16.417 0.777 22.237 1.00 92.62 136 ALA A C 1
ATOM 1077 O O . ALA A 1 136 ? -16.363 1.995 22.399 1.00 92.62 136 ALA A O 1
ATOM 1078 N N . TRP A 1 137 ? -15.359 -0.017 22.416 1.00 92.44 137 TRP A N 1
ATOM 1079 C CA . TRP A 1 137 ? -14.034 0.475 22.783 1.00 92.44 137 TRP A CA 1
ATOM 1080 C C . TRP A 1 137 ? -13.427 1.366 21.691 1.00 92.44 137 TRP A C 1
ATOM 1082 O O . TRP A 1 137 ? -13.013 2.487 21.988 1.00 92.44 137 TRP A O 1
ATOM 1092 N N . GLU A 1 138 ? -13.466 0.911 20.433 1.00 89.25 138 GLU A N 1
ATOM 1093 C CA . GLU A 1 138 ? -13.015 1.666 19.255 1.00 89.25 138 GLU A CA 1
ATOM 1094 C C . GLU A 1 138 ? -13.801 2.978 19.085 1.00 89.25 138 GLU A C 1
ATOM 1096 O O . GLU A 1 138 ? -13.216 4.014 18.778 1.00 89.25 138 GLU A O 1
ATOM 1101 N N . ALA A 1 139 ? -15.117 2.961 19.321 1.00 88.94 139 ALA A N 1
ATOM 1102 C CA . ALA A 1 139 ? -15.978 4.118 19.090 1.00 88.94 139 ALA A CA 1
ATOM 1103 C C . ALA A 1 139 ? -15.909 5.195 20.184 1.00 88.94 139 ALA A C 1
ATOM 1105 O O . ALA A 1 139 ? -16.093 6.375 19.890 1.00 88.94 139 ALA A O 1
ATOM 1106 N N . VAL A 1 140 ? -15.714 4.818 21.454 1.00 88.94 140 VAL A N 1
ATOM 1107 C CA . VAL A 1 140 ? -15.717 5.797 22.554 1.00 88.94 140 VAL A CA 1
ATOM 1108 C C . VAL A 1 140 ? -14.389 6.551 22.643 1.00 88.94 140 VAL A C 1
ATOM 1110 O O . VAL A 1 140 ? -14.423 7.761 22.877 1.00 88.94 140 VAL A O 1
ATOM 1113 N N . GLY A 1 141 ? -13.251 5.866 22.463 1.00 82.31 141 GLY A N 1
ATOM 1114 C CA . GLY A 1 141 ? -11.905 6.456 22.528 1.00 82.31 141 GLY A CA 1
ATOM 1115 C C . GLY A 1 141 ? -11.599 7.249 23.816 1.00 82.31 141 GLY A C 1
ATOM 1116 O O . GLY A 1 141 ? -12.428 7.369 24.721 1.00 82.31 141 GLY A O 1
ATOM 1117 N N . ASP A 1 142 ? -10.404 7.845 23.924 1.00 79.31 142 ASP A N 1
ATOM 1118 C CA . ASP A 1 142 ? -10.034 8.692 25.082 1.00 79.31 142 ASP A CA 1
ATOM 1119 C C . ASP A 1 142 ? -10.371 10.181 24.888 1.00 79.31 142 ASP A C 1
ATOM 1121 O O . ASP A 1 142 ? -9.704 11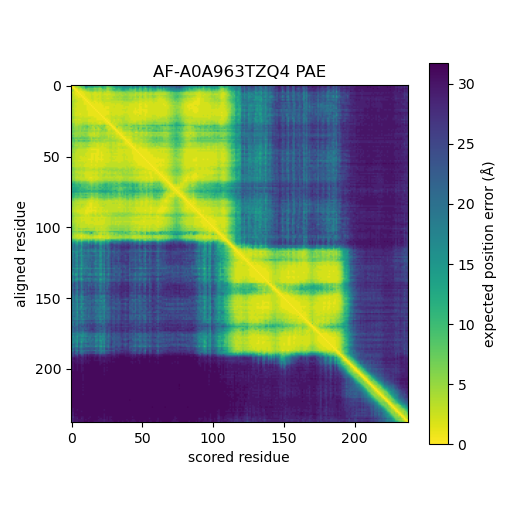.058 25.434 1.00 79.31 142 ASP A O 1
ATOM 1125 N N . ASP A 1 143 ? -11.418 10.504 24.122 1.00 78.19 143 ASP A N 1
ATOM 1126 C CA . ASP A 1 143 ? -11.807 11.901 23.929 1.00 78.19 143 ASP A CA 1
ATOM 1127 C C . ASP A 1 143 ? -12.341 12.496 25.243 1.00 78.19 143 ASP A C 1
ATOM 1129 O O . ASP A 1 143 ? -13.441 12.175 25.695 1.00 78.19 143 ASP A O 1
ATOM 1133 N N . ARG A 1 144 ? -11.557 13.366 25.883 1.00 75.25 144 ARG A N 1
ATOM 1134 C CA . ARG A 1 144 ? -11.897 13.978 27.178 1.00 75.25 144 ARG A CA 1
ATOM 1135 C C . ARG A 1 144 ? -12.917 15.109 27.067 1.00 75.25 144 ARG A C 1
ATOM 1137 O O . ARG A 1 144 ? -13.377 15.600 28.097 1.00 75.25 144 ARG A O 1
ATOM 1144 N N . THR A 1 145 ? -13.273 15.528 25.854 1.00 77.81 145 THR A N 1
ATOM 1145 C CA . THR A 1 145 ? -14.292 16.563 25.631 1.00 77.81 145 THR A CA 1
ATOM 1146 C C . THR A 1 145 ? -15.708 16.026 25.856 1.00 77.81 145 THR A C 1
ATOM 1148 O O . THR A 1 145 ? -16.614 16.773 26.237 1.00 77.81 145 THR A O 1
ATOM 1151 N N . ILE A 1 146 ? -15.902 14.713 25.697 1.00 79.38 146 ILE A N 1
ATOM 1152 C CA . ILE A 1 146 ? -17.188 14.050 25.906 1.00 79.38 146 ILE A CA 1
ATOM 1153 C C . ILE A 1 146 ? -17.419 13.844 27.407 1.00 79.38 146 ILE A C 1
ATOM 1155 O O . ILE A 1 146 ? -16.662 13.156 28.090 1.00 79.38 146 ILE A O 1
ATOM 1159 N N . LYS A 1 147 ? -18.516 14.410 27.926 1.00 81.69 147 LYS A N 1
ATOM 1160 C CA . LYS A 1 147 ? -18.903 14.284 29.340 1.00 81.69 147 LYS A CA 1
ATOM 1161 C C . LYS A 1 147 ? -19.136 12.822 29.749 1.00 81.69 147 LYS A C 1
ATOM 1163 O O . LYS A 1 147 ? -19.800 12.066 29.040 1.00 81.69 147 LYS A O 1
ATOM 1168 N N . GLY A 1 148 ? -18.696 12.484 30.961 1.00 83.62 148 GLY A N 1
ATOM 1169 C CA . GLY A 1 148 ? -18.924 11.188 31.608 1.00 83.62 148 GLY A CA 1
ATOM 1170 C C . GLY A 1 148 ? -17.669 10.321 31.690 1.00 83.62 148 GLY A C 1
ATOM 1171 O O . GLY A 1 148 ? -16.665 10.568 31.026 1.00 83.62 148 GLY A O 1
ATOM 1172 N N . THR A 1 149 ? -17.709 9.289 32.534 1.00 87.81 149 THR A N 1
ATOM 1173 C CA . THR A 1 149 ? -16.595 8.333 32.629 1.00 87.81 149 THR A CA 1
ATOM 1174 C C . THR A 1 149 ? -16.529 7.456 31.372 1.00 87.81 149 THR A C 1
ATOM 1176 O O . THR A 1 149 ? -17.562 7.231 30.736 1.00 87.81 149 THR A O 1
ATOM 1179 N N . PRO A 1 150 ? -15.354 6.907 31.003 1.00 90.69 150 PRO A N 1
ATOM 1180 C CA . PRO A 1 150 ? -15.244 5.948 29.900 1.00 90.69 150 PRO A CA 1
ATOM 1181 C C . PRO A 1 150 ? -16.287 4.831 29.978 1.00 90.69 150 PRO A C 1
ATOM 1183 O O . PRO A 1 150 ? -17.007 4.585 29.017 1.00 90.69 150 PRO A O 1
ATOM 1186 N N . LYS A 1 151 ? -16.488 4.263 31.172 1.00 91.25 151 LYS A N 1
ATOM 1187 C CA . LYS A 1 151 ? -17.536 3.270 31.427 1.00 91.25 151 LYS A CA 1
ATOM 1188 C C . LYS A 1 151 ? -18.950 3.777 31.108 1.00 91.25 151 LYS A C 1
ATOM 1190 O O . LYS A 1 151 ? -19.708 3.072 30.455 1.00 91.25 151 LYS A O 1
ATOM 1195 N N . GLN A 1 152 ? -19.318 4.986 31.539 1.00 91.88 152 GLN A N 1
ATOM 1196 C CA . GLN A 1 152 ? -20.642 5.556 31.239 1.00 91.88 152 GLN A CA 1
ATOM 1197 C C . GLN A 1 152 ? -20.846 5.770 29.736 1.00 91.88 152 GLN A C 1
ATOM 1199 O O . GLN A 1 152 ? -21.940 5.543 29.218 1.00 91.88 152 GLN A O 1
ATOM 1204 N N . ARG A 1 153 ? -19.794 6.195 29.030 1.00 92.75 153 ARG A N 1
ATOM 1205 C CA . ARG A 1 153 ? -19.832 6.379 27.577 1.00 92.75 153 ARG A CA 1
ATOM 1206 C C . ARG A 1 153 ? -19.963 5.042 26.845 1.00 92.75 153 ARG A C 1
ATOM 1208 O O . ARG A 1 153 ? -20.792 4.944 25.944 1.00 92.75 153 ARG A O 1
ATOM 1215 N N . LEU A 1 154 ? -19.250 4.009 27.299 1.00 93.62 154 LEU A N 1
ATOM 1216 C CA . LEU A 1 154 ? -19.390 2.635 26.808 1.00 93.62 154 LEU A CA 1
ATOM 1217 C C . LEU A 1 154 ? -20.815 2.107 27.009 1.00 93.62 154 LEU A C 1
ATOM 1219 O O . LEU A 1 154 ? -21.418 1.614 26.062 1.00 93.62 154 LEU A O 1
ATOM 1223 N N . GLU A 1 155 ? -21.400 2.270 28.200 1.00 94.31 155 GLU A N 1
ATOM 1224 C CA . GLU A 1 155 ? -22.793 1.869 28.454 1.00 94.31 155 GLU A CA 1
ATOM 1225 C C . GLU A 1 155 ? -23.778 2.598 27.529 1.00 94.31 155 GLU A C 1
ATOM 1227 O O . GLU A 1 155 ? -24.701 1.983 26.997 1.00 94.31 155 GLU A O 1
ATOM 1232 N N . LYS A 1 156 ? -23.584 3.904 27.300 1.00 93.38 156 LYS A N 1
ATOM 1233 C CA . LYS A 1 156 ? -24.430 4.683 26.386 1.00 93.38 156 LYS A CA 1
ATOM 1234 C C . LYS A 1 156 ? -24.322 4.176 24.945 1.00 93.38 156 LYS A C 1
ATOM 1236 O O . LYS A 1 156 ? -25.350 4.024 24.288 1.00 93.38 156 LYS A O 1
ATOM 1241 N N . TRP A 1 157 ? -23.107 3.909 24.470 1.00 94.25 157 TRP A N 1
ATOM 1242 C CA . TRP A 1 157 ? -22.876 3.399 23.119 1.00 94.25 157 TRP A CA 1
ATOM 1243 C C . TRP A 1 157 ? -23.490 2.004 22.929 1.00 94.25 157 TRP A C 1
ATOM 1245 O O . TRP A 1 157 ? -24.197 1.770 21.950 1.00 94.25 157 TRP A O 1
ATOM 1255 N N . LEU A 1 158 ? -23.305 1.110 23.906 1.00 94.25 158 LEU A N 1
ATOM 1256 C CA . LEU A 1 158 ? -23.841 -0.254 23.884 1.00 94.25 158 LEU A CA 1
ATOM 1257 C C . LEU A 1 158 ? -25.371 -0.297 23.934 1.00 94.25 158 LEU A C 1
ATOM 1259 O O . LEU A 1 158 ? -25.962 -1.162 23.301 1.00 94.25 158 LEU A O 1
ATOM 1263 N N . ARG A 1 159 ? -26.030 0.630 24.646 1.00 93.94 159 ARG A N 1
ATOM 1264 C CA . ARG A 1 159 ? -27.501 0.749 24.621 1.00 93.94 159 ARG A CA 1
ATOM 1265 C C . ARG A 1 159 ? -28.022 1.105 23.234 1.00 93.94 159 ARG A C 1
ATOM 1267 O O . ARG A 1 159 ? -29.039 0.559 22.822 1.00 93.94 159 ARG A O 1
ATOM 1274 N N . LEU A 1 160 ? -27.334 2.012 22.537 1.00 92.31 160 LEU A N 1
ATOM 1275 C CA . LEU A 1 160 ? -27.735 2.469 21.206 1.00 92.31 160 LEU A CA 1
ATOM 1276 C C . LEU A 1 160 ? -27.635 1.343 20.167 1.00 92.31 160 LEU A C 1
ATOM 1278 O O . LEU A 1 160 ? -28.530 1.203 19.343 1.00 92.31 160 LEU A O 1
ATOM 1282 N N . HIS A 1 161 ? -26.600 0.508 20.271 1.00 91.88 161 HIS A N 1
ATOM 1283 C CA . HIS A 1 161 ? -26.347 -0.599 19.343 1.00 91.88 161 HIS A CA 1
ATOM 1284 C C . HIS A 1 161 ? -26.779 -1.961 19.908 1.00 91.88 161 HIS A C 1
ATOM 1286 O O . HIS A 1 161 ? -26.410 -3.010 19.388 1.00 91.88 161 HIS A O 1
ATOM 1292 N N . ALA A 1 162 ? -27.574 -1.984 20.983 1.00 91.38 162 ALA A N 1
ATOM 1293 C CA . ALA A 1 162 ? -27.978 -3.226 21.637 1.00 91.38 162 ALA A CA 1
ATOM 1294 C C . ALA A 1 162 ? -28.664 -4.239 20.692 1.00 91.38 162 ALA A C 1
ATOM 1296 O O . ALA A 1 162 ? -28.365 -5.430 20.813 1.00 91.38 162 ALA A O 1
ATOM 1297 N N . PRO A 1 163 ? -29.537 -3.824 19.746 1.00 89.88 163 PRO A N 1
ATOM 1298 C CA . PRO A 1 163 ? -30.165 -4.754 18.807 1.00 89.88 163 PRO A CA 1
ATOM 1299 C C . PRO A 1 163 ? -29.168 -5.458 17.879 1.00 89.88 163 PRO A C 1
ATOM 1301 O O . PRO A 1 163 ? -29.350 -6.634 17.580 1.00 89.88 163 PRO A O 1
ATOM 1304 N N . GLU A 1 164 ? -28.100 -4.771 17.467 1.00 88.25 164 GLU A N 1
ATOM 1305 C CA . GLU A 1 164 ? -27.119 -5.274 16.492 1.00 88.25 164 GLU A CA 1
ATOM 1306 C C . GLU A 1 164 ? -26.287 -6.433 17.044 1.00 88.25 164 GLU A C 1
ATOM 1308 O O . GLU A 1 164 ? -25.910 -7.346 16.317 1.00 88.25 164 GLU A O 1
ATOM 1313 N N . TYR A 1 165 ? -26.036 -6.419 18.352 1.00 89.38 165 TYR A N 1
ATOM 1314 C CA . TYR A 1 165 ? -25.190 -7.406 19.021 1.00 89.38 165 TYR A CA 1
ATOM 1315 C C . TYR A 1 165 ? -25.986 -8.414 19.858 1.00 89.38 165 TYR A C 1
ATOM 1317 O O . TYR A 1 165 ? -25.418 -9.101 20.711 1.00 89.38 165 TYR A O 1
ATOM 1325 N N . GLY A 1 166 ? -27.309 -8.490 19.663 1.00 87.12 166 GLY A N 1
ATOM 1326 C CA . GLY A 1 166 ? -28.178 -9.387 20.432 1.00 87.12 166 GLY A CA 1
ATOM 1327 C C . GLY A 1 166 ? -28.190 -9.078 21.934 1.00 87.12 166 GLY A C 1
ATOM 1328 O O . GLY A 1 166 ? -28.386 -9.968 22.761 1.00 87.12 166 GLY A O 1
ATOM 1329 N N . LEU A 1 167 ? -27.955 -7.816 22.307 1.00 89.31 167 LEU A N 1
ATOM 1330 C CA . LEU A 1 167 ? -27.988 -7.328 23.688 1.00 89.31 167 LEU A CA 1
ATOM 1331 C C . LEU A 1 167 ? -29.384 -6.829 24.080 1.00 89.31 167 LEU A C 1
ATOM 1333 O O . LEU A 1 167 ? -29.518 -5.974 24.954 1.00 89.31 167 LEU A O 1
ATOM 1337 N N . THR A 1 168 ? -30.430 -7.361 23.458 1.00 91.12 168 THR A N 1
ATOM 1338 C CA . THR A 1 168 ? -31.831 -7.088 23.780 1.00 91.12 168 THR A CA 1
ATOM 1339 C C . THR A 1 168 ? -32.467 -8.285 24.484 1.00 91.12 168 THR A C 1
ATOM 1341 O O . THR A 1 168 ? -32.077 -9.439 24.314 1.00 91.12 168 THR A O 1
ATOM 1344 N N . GLN A 1 169 ? -33.431 -8.007 25.353 1.00 88.94 169 GLN A N 1
ATOM 1345 C CA . GLN A 1 169 ? -34.285 -9.011 25.976 1.00 88.94 169 GLN A CA 1
ATOM 1346 C C . GLN A 1 169 ? -35.406 -9.423 25.010 1.00 88.94 169 GLN A C 1
ATOM 1348 O O . GLN A 1 169 ? -35.616 -8.786 23.978 1.00 88.94 169 GLN A O 1
ATOM 1353 N N . LYS A 1 170 ? -36.176 -10.457 25.378 1.00 80.62 170 LYS A N 1
ATOM 1354 C CA . LYS A 1 170 ? -37.329 -10.940 24.593 1.00 80.62 170 LYS A CA 1
ATOM 1355 C C . LYS A 1 170 ? -38.375 -9.850 24.316 1.00 80.62 170 LYS A C 1
ATOM 1357 O O . LYS A 1 170 ? -39.038 -9.900 23.289 1.00 80.62 170 LYS A O 1
ATOM 1362 N N . ASP A 1 171 ? -38.451 -8.842 25.182 1.00 81.31 171 ASP A N 1
ATOM 1363 C CA . ASP A 1 171 ? -39.375 -7.707 25.062 1.00 81.31 171 ASP A CA 1
ATOM 1364 C C . ASP A 1 171 ? -38.814 -6.555 24.202 1.00 81.31 171 ASP A C 1
ATOM 1366 O O . ASP A 1 171 ? -39.357 -5.451 24.202 1.00 81.31 171 ASP A O 1
ATOM 1370 N N . GLY A 1 172 ? -37.669 -6.754 23.537 1.00 80.12 172 GLY A N 1
ATOM 1371 C CA . GLY A 1 172 ? -36.991 -5.739 22.722 1.00 80.12 172 GLY A CA 1
ATOM 1372 C C . GLY A 1 172 ? -36.239 -4.666 23.520 1.00 80.12 172 GLY A C 1
ATOM 1373 O O . GLY A 1 172 ? -35.547 -3.835 22.936 1.00 80.12 172 GLY A O 1
ATOM 1374 N N . LYS A 1 173 ? -36.322 -4.680 24.857 1.00 86.75 173 LYS A N 1
ATOM 1375 C CA . LYS A 1 173 ? -35.594 -3.742 25.728 1.00 86.75 173 LYS A CA 1
ATOM 1376 C C . LYS A 1 173 ? -34.110 -4.120 25.863 1.00 86.75 173 LYS A C 1
ATOM 1378 O O . LYS A 1 173 ? -33.802 -5.312 25.877 1.00 86.75 173 LYS A O 1
ATOM 1383 N N . PRO A 1 174 ? -33.186 -3.153 26.022 1.00 89.31 174 PRO A N 1
ATOM 1384 C CA . PRO A 1 174 ? -31.769 -3.442 26.242 1.00 89.31 174 PRO A CA 1
ATOM 1385 C C . PRO A 1 174 ? -31.533 -4.295 27.496 1.00 89.31 174 PRO A C 1
ATOM 1387 O O . PRO A 1 174 ? -32.103 -4.047 28.560 1.00 89.31 174 PRO A O 1
ATOM 1390 N N . ASN A 1 175 ? -30.665 -5.299 27.389 1.00 92.19 175 ASN A N 1
ATOM 1391 C CA . ASN A 1 175 ? -30.254 -6.136 28.507 1.00 92.19 175 ASN A CA 1
ATOM 1392 C C . ASN A 1 175 ? -29.182 -5.419 29.339 1.00 92.19 175 ASN A C 1
ATOM 1394 O O . ASN A 1 175 ? -27.980 -5.590 29.122 1.00 92.19 175 ASN A O 1
ATOM 1398 N N . GLU A 1 176 ? -29.622 -4.632 30.320 1.00 92.12 176 GLU A N 1
ATOM 1399 C CA . GLU A 1 176 ? -28.720 -3.795 31.119 1.00 92.12 176 GLU A CA 1
ATOM 1400 C C . GLU A 1 176 ? -27.650 -4.570 31.887 1.00 92.12 176 GLU A C 1
ATOM 1402 O O . GLU A 1 176 ? -26.530 -4.086 32.037 1.00 92.12 176 GLU A O 1
ATOM 1407 N N . SER A 1 177 ? -27.946 -5.791 32.336 1.00 91.56 177 SER A N 1
ATOM 1408 C CA . SER A 1 177 ? -26.944 -6.612 33.024 1.00 91.56 177 SER A CA 1
ATOM 1409 C C . SER A 1 177 ? -25.784 -6.967 32.088 1.00 91.56 177 SER A C 1
ATOM 1411 O O . SER A 1 177 ? -24.618 -6.792 32.448 1.00 91.56 177 SER A O 1
ATOM 1413 N N . ALA A 1 178 ? -26.097 -7.386 30.856 1.00 90.31 178 ALA A N 1
ATOM 1414 C CA . ALA A 1 178 ? -25.091 -7.708 29.848 1.00 90.31 178 ALA A CA 1
ATOM 1415 C C . ALA A 1 178 ? -24.305 -6.462 29.411 1.00 90.31 178 ALA A C 1
ATOM 1417 O O . ALA A 1 178 ? -23.079 -6.512 29.320 1.00 90.31 178 ALA A O 1
ATOM 1418 N N . ILE A 1 179 ? -24.987 -5.330 29.215 1.00 93.69 179 ILE A N 1
ATOM 1419 C CA . ILE A 1 179 ? -24.355 -4.053 28.850 1.00 93.69 179 ILE A CA 1
ATOM 1420 C C . ILE A 1 179 ? -23.362 -3.608 29.926 1.00 93.69 179 ILE A C 1
ATOM 1422 O O . ILE A 1 179 ? -22.224 -3.266 29.612 1.00 93.69 179 ILE A O 1
ATOM 1426 N N . GLN A 1 180 ? -23.746 -3.669 31.203 1.00 94.31 180 GLN A N 1
ATOM 1427 C CA . GLN A 1 180 ? -22.857 -3.306 32.307 1.00 94.31 180 GLN A CA 1
ATOM 1428 C C . GLN A 1 180 ? -21.647 -4.237 32.420 1.00 94.31 180 GLN A C 1
ATOM 1430 O O . GLN A 1 180 ? -20.560 -3.778 32.773 1.00 94.31 180 GLN A O 1
ATOM 1435 N N . GLN A 1 181 ? -21.812 -5.535 32.154 1.00 93.56 181 GLN A N 1
ATOM 1436 C CA . GLN A 1 181 ? -20.695 -6.483 32.138 1.00 93.56 181 GLN A CA 1
ATOM 1437 C C . GLN A 1 181 ? -19.712 -6.159 31.011 1.00 93.56 181 GLN A C 1
ATOM 1439 O O . GLN A 1 181 ? -18.516 -6.040 31.268 1.00 93.56 181 GLN A O 1
ATOM 1444 N N . ILE A 1 182 ? -20.212 -5.934 29.794 1.00 93.62 182 ILE A N 1
ATOM 1445 C CA . ILE A 1 182 ? -19.378 -5.580 28.640 1.00 93.62 182 ILE A CA 1
ATOM 1446 C C . ILE A 1 182 ? -18.668 -4.244 28.882 1.00 93.62 182 ILE A C 1
ATOM 1448 O O . ILE A 1 182 ? -17.457 -4.152 28.701 1.00 93.62 182 ILE A O 1
ATOM 1452 N N . ALA A 1 183 ? -19.376 -3.232 29.388 1.00 93.19 183 ALA A N 1
ATOM 1453 C CA . ALA A 1 183 ? -18.786 -1.935 29.710 1.00 93.19 183 ALA A CA 1
ATOM 1454 C C . ALA A 1 183 ? -17.718 -2.021 30.812 1.00 93.19 183 ALA A C 1
ATOM 1456 O O . ALA A 1 183 ? -16.773 -1.240 30.800 1.00 93.19 183 ALA A O 1
ATOM 1457 N N . LYS A 1 184 ? -17.839 -2.954 31.768 1.00 91.56 184 LYS A N 1
ATOM 1458 C CA . LYS A 1 184 ? -16.779 -3.216 32.758 1.00 91.56 184 LYS A CA 1
ATOM 1459 C C . LYS A 1 184 ? -15.539 -3.822 32.105 1.00 91.56 184 LYS A C 1
ATOM 1461 O O . LYS A 1 184 ? -14.445 -3.378 32.427 1.00 91.56 184 LYS A O 1
ATOM 1466 N N . ILE A 1 185 ? -15.715 -4.797 31.212 1.00 91.00 185 ILE A N 1
ATOM 1467 C CA . ILE A 1 185 ? -14.611 -5.470 30.507 1.00 91.00 185 ILE A CA 1
ATOM 1468 C C . ILE A 1 185 ? -13.884 -4.486 29.580 1.00 91.00 185 ILE A C 1
ATOM 1470 O O . ILE A 1 185 ? -12.661 -4.444 29.568 1.00 91.00 185 ILE A O 1
ATOM 1474 N N . ALA A 1 186 ? -14.631 -3.659 28.847 1.00 92.00 186 ALA A N 1
ATOM 1475 C CA . ALA A 1 186 ? -14.079 -2.698 27.895 1.00 92.00 186 ALA A CA 1
ATOM 1476 C C . ALA A 1 186 ? -13.540 -1.409 28.549 1.00 92.00 186 ALA A C 1
ATOM 1478 O O . ALA A 1 186 ? -12.931 -0.584 27.877 1.00 92.00 186 ALA A O 1
ATOM 1479 N N . ASN A 1 187 ? -13.760 -1.171 29.842 1.00 91.94 187 ASN A N 1
ATOM 1480 C CA . ASN A 1 187 ? -13.322 0.072 30.476 1.00 91.94 187 ASN A CA 1
ATOM 1481 C C . ASN A 1 187 ? -11.801 0.082 30.725 1.00 91.94 187 ASN A C 1
ATOM 1483 O O . ASN A 1 187 ? -11.319 -0.544 31.665 1.00 91.94 187 ASN A O 1
ATOM 1487 N N . TRP A 1 188 ? -11.064 0.886 29.955 1.00 88.31 188 TRP A N 1
ATOM 1488 C CA . TRP A 1 188 ? -9.612 1.071 30.107 1.00 88.31 188 TRP A CA 1
ATOM 1489 C C . TRP A 1 188 ? -9.211 1.921 31.323 1.00 88.31 188 TRP A C 1
ATOM 1491 O O . TRP A 1 188 ? -8.046 1.923 31.720 1.00 88.31 188 TRP A O 1
ATOM 1501 N N . ASN A 1 189 ? -10.144 2.659 31.937 1.00 83.31 189 ASN A N 1
ATOM 1502 C CA . ASN A 1 189 ? -9.844 3.485 33.105 1.00 83.31 189 ASN A CA 1
ATOM 1503 C C . ASN A 1 189 ? -10.098 2.718 34.412 1.00 83.31 189 ASN A C 1
ATOM 1505 O O . ASN A 1 189 ? -11.233 2.598 34.882 1.00 83.31 189 ASN A O 1
ATOM 1509 N N . LEU A 1 190 ? -9.010 2.245 35.022 1.00 74.19 190 LEU A N 1
ATOM 1510 C CA . LEU A 1 190 ? -9.015 1.401 36.221 1.00 74.19 190 LEU A CA 1
ATOM 1511 C C . LEU A 1 190 ? -9.239 2.166 37.540 1.00 74.19 190 LEU A C 1
ATOM 1513 O O . LEU A 1 190 ? -9.441 1.546 38.581 1.00 74.19 190 LEU A O 1
ATOM 1517 N N . ARG A 1 191 ? -9.246 3.508 37.540 1.00 65.12 191 ARG A N 1
ATOM 1518 C CA . ARG A 1 191 ? -9.300 4.322 38.778 1.00 65.12 191 ARG A CA 1
ATOM 1519 C C . ARG A 1 191 ? -10.678 4.402 39.459 1.00 65.12 191 ARG A C 1
ATOM 1521 O O . ARG A 1 191 ? -10.845 5.177 40.392 1.00 65.12 191 ARG A O 1
ATOM 1528 N N . GLY A 1 192 ? -11.672 3.636 39.013 1.00 56.47 192 GLY A N 1
ATOM 1529 C CA . GLY A 1 192 ? -13.073 3.799 39.428 1.00 56.47 192 GLY A CA 1
ATOM 1530 C C . GLY A 1 192 ? -13.715 2.598 40.123 1.00 56.47 192 GLY A C 1
ATOM 1531 O O . GLY A 1 192 ? -14.924 2.427 39.977 1.00 56.47 192 GLY A O 1
ATOM 1532 N N . GLY A 1 193 ? -12.950 1.731 40.800 1.00 49.22 193 GLY A N 1
ATOM 1533 C CA . GLY A 1 193 ? -13.434 0.378 41.105 1.00 49.22 193 GLY A CA 1
ATOM 1534 C C . GLY A 1 193 ? -12.993 -0.298 42.404 1.00 49.22 193 GLY A C 1
ATOM 1535 O O . GLY A 1 193 ? -12.822 -1.508 42.376 1.00 49.22 193 GLY A O 1
ATOM 1536 N N . ALA A 1 194 ? -12.851 0.410 43.526 1.00 44.88 194 ALA A N 1
ATOM 1537 C CA . ALA A 1 194 ? -12.965 -0.209 44.856 1.00 44.88 194 ALA A CA 1
ATOM 1538 C C . ALA A 1 194 ? -13.331 0.855 45.909 1.00 44.88 194 ALA A C 1
ATOM 1540 O O . ALA A 1 194 ? -12.701 1.914 45.914 1.00 44.88 194 ALA A O 1
ATOM 1541 N N . PRO A 1 195 ? -14.310 0.629 46.808 1.00 41.06 195 PRO A N 1
ATOM 1542 C CA . PRO A 1 195 ? -14.370 1.411 48.034 1.00 41.06 195 PRO A CA 1
ATOM 1543 C C . PRO A 1 195 ? -13.115 1.089 48.851 1.00 41.06 195 PRO A C 1
ATOM 1545 O O . PRO A 1 195 ? -12.778 -0.079 49.038 1.00 41.06 195 PRO A O 1
ATOM 1548 N N . THR A 1 196 ? -12.418 2.115 49.335 1.00 34.50 196 THR A N 1
ATOM 1549 C CA . THR A 1 196 ? -11.375 1.964 50.349 1.00 34.50 196 THR A CA 1
ATOM 1550 C C . THR A 1 196 ? -11.997 1.246 51.543 1.00 34.50 196 THR A C 1
ATOM 1552 O O . THR A 1 196 ? -12.765 1.849 52.292 1.00 34.50 196 THR A O 1
ATOM 1555 N N . THR A 1 197 ? -11.712 -0.044 51.725 1.00 38.09 197 THR A N 1
ATOM 1556 C CA . THR A 1 197 ? -11.933 -0.717 53.005 1.00 38.09 197 THR A CA 1
ATOM 1557 C C . THR A 1 197 ? -11.071 0.015 54.019 1.00 38.09 197 THR A C 1
ATOM 1559 O O . THR A 1 197 ? -9.867 -0.215 54.114 1.00 38.09 197 THR A O 1
ATOM 1562 N N . LEU A 1 198 ? -11.678 0.962 54.733 1.00 36.38 198 LEU A N 1
ATOM 1563 C CA . LEU A 1 198 ? -11.120 1.501 55.957 1.00 36.38 198 LEU A CA 1
ATOM 1564 C C . LEU A 1 198 ? -10.871 0.296 56.861 1.00 36.38 198 LEU A C 1
ATOM 1566 O O . LEU A 1 198 ? -11.809 -0.371 57.295 1.00 36.38 198 LEU A O 1
ATOM 1570 N N . ALA A 1 199 ? -9.599 -0.010 57.096 1.00 36.94 199 ALA A N 1
ATOM 1571 C CA . ALA A 1 199 ? -9.183 -0.911 58.149 1.00 36.94 199 ALA A CA 1
ATOM 1572 C C . ALA A 1 199 ? -9.540 -0.254 59.489 1.00 36.94 199 ALA A C 1
ATOM 1574 O O . ALA A 1 199 ? -8.708 0.382 60.131 1.00 36.94 199 ALA A O 1
ATOM 1575 N N . THR A 1 200 ? -10.800 -0.361 59.906 1.00 34.25 200 THR A N 1
ATOM 1576 C CA . THR A 1 200 ? -11.165 -0.122 61.296 1.00 34.25 200 THR A CA 1
ATOM 1577 C C . THR A 1 200 ? -10.710 -1.353 62.067 1.00 34.25 200 THR A C 1
ATOM 1579 O O . THR A 1 200 ? -11.391 -2.377 62.100 1.00 34.25 200 THR A O 1
ATOM 1582 N N . GLN A 1 201 ? -9.505 -1.270 62.630 1.00 34.19 201 GLN A N 1
ATOM 1583 C CA . GLN A 1 201 ? -9.060 -2.193 63.665 1.00 34.19 201 GLN A CA 1
ATOM 1584 C C . GLN A 1 201 ? -10.130 -2.245 64.771 1.00 34.19 201 GLN A C 1
ATOM 1586 O O . GLN A 1 201 ? -10.542 -1.186 65.252 1.00 34.19 201 GLN A O 1
ATOM 1591 N N . PRO A 1 202 ? -10.598 -3.429 65.196 1.00 32.50 202 PRO A N 1
ATOM 1592 C CA . PRO A 1 202 ? -11.384 -3.525 66.417 1.00 32.50 202 PRO A CA 1
ATOM 1593 C C . PRO A 1 202 ? -10.484 -3.176 67.619 1.00 32.50 202 PRO A C 1
ATOM 1595 O O . PRO A 1 202 ? -9.349 -3.658 67.678 1.00 32.50 202 PRO A O 1
ATOM 1598 N N . PRO A 1 203 ? -10.935 -2.337 68.572 1.00 35.53 203 PRO A N 1
ATOM 1599 C CA . PRO A 1 203 ? -10.126 -1.984 69.732 1.00 35.53 203 PRO A CA 1
ATOM 1600 C C . PRO A 1 203 ? -9.875 -3.209 70.618 1.00 35.53 203 PRO A C 1
ATOM 1602 O O . PRO A 1 203 ? -10.787 -3.976 70.932 1.00 35.53 203 PRO A O 1
ATOM 1605 N N . ALA A 1 204 ? -8.616 -3.369 71.027 1.00 32.09 204 ALA A N 1
ATOM 1606 C CA . ALA A 1 204 ? -8.187 -4.350 72.012 1.00 32.09 204 ALA A CA 1
ATOM 1607 C C . ALA A 1 204 ? -8.808 -4.056 73.394 1.00 32.09 204 ALA A C 1
ATOM 1609 O O . ALA A 1 204 ? -8.919 -2.910 73.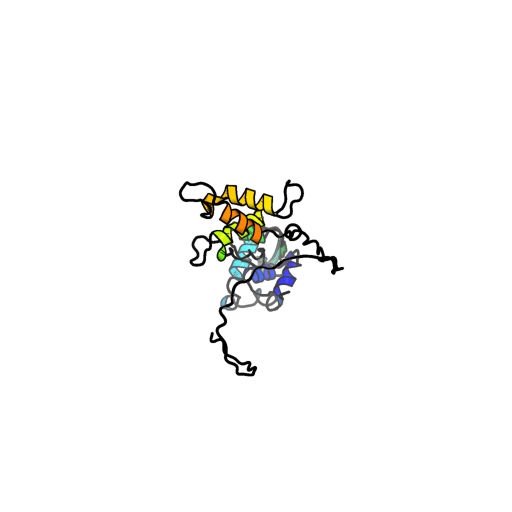823 1.00 32.09 204 ALA A O 1
ATOM 1610 N N . ASN A 1 205 ? -9.219 -5.133 74.061 1.00 31.33 205 ASN A N 1
ATOM 1611 C CA . ASN A 1 205 ? -10.020 -5.193 75.283 1.00 31.33 205 ASN A CA 1
ATOM 1612 C C . ASN A 1 205 ? -9.439 -4.469 76.515 1.00 31.33 205 ASN A C 1
ATOM 1614 O O . ASN A 1 205 ? -8.252 -4.590 76.807 1.00 31.33 205 ASN A O 1
ATOM 1618 N N . ALA A 1 206 ? -10.331 -3.916 77.349 1.00 30.02 206 ALA A N 1
ATOM 1619 C CA . ALA A 1 206 ? -10.137 -3.808 78.797 1.00 30.02 206 ALA A CA 1
ATOM 1620 C C . ALA A 1 206 ? -11.466 -4.048 79.553 1.00 30.02 206 ALA A C 1
ATOM 1622 O O . ALA A 1 206 ? -12.515 -3.520 79.196 1.00 30.02 206 ALA A O 1
ATOM 1623 N N . ASN A 1 207 ? -11.384 -4.904 80.573 1.00 29.73 207 ASN A N 1
ATOM 1624 C CA . ASN A 1 207 ? -12.443 -5.504 81.396 1.00 29.73 207 ASN A CA 1
ATOM 1625 C C . ASN A 1 207 ? -13.412 -4.529 82.086 1.00 29.73 207 ASN A C 1
ATOM 1627 O O . ASN A 1 207 ? -12.919 -3.644 82.772 1.00 29.73 207 ASN A O 1
ATOM 1631 N N . VAL A 1 208 ? -14.723 -4.844 82.119 1.00 32.16 208 VAL A N 1
ATOM 1632 C CA . VAL A 1 208 ? -15.612 -4.651 83.297 1.00 32.16 208 VAL A CA 1
ATOM 1633 C C . VAL A 1 208 ? -16.788 -5.662 83.289 1.00 32.16 208 VAL A C 1
ATOM 1635 O O . VAL A 1 208 ? -17.678 -5.599 82.454 1.00 32.16 208 VAL A O 1
ATOM 1638 N N . VAL A 1 209 ? -16.750 -6.593 84.253 1.00 30.02 209 VAL A N 1
ATOM 1639 C CA . VAL A 1 209 ? -17.828 -7.131 85.123 1.00 30.02 209 VAL A CA 1
ATOM 1640 C C . VAL A 1 209 ? -19.242 -7.407 84.556 1.00 30.02 209 VAL A C 1
ATOM 1642 O O . VAL A 1 209 ? -20.024 -6.495 84.324 1.00 30.02 209 VAL A O 1
ATOM 1645 N N . GLY A 1 210 ? -19.664 -8.681 84.646 1.00 27.14 210 GLY A N 1
ATOM 1646 C CA . GLY A 1 210 ? -20.928 -9.018 85.325 1.00 27.14 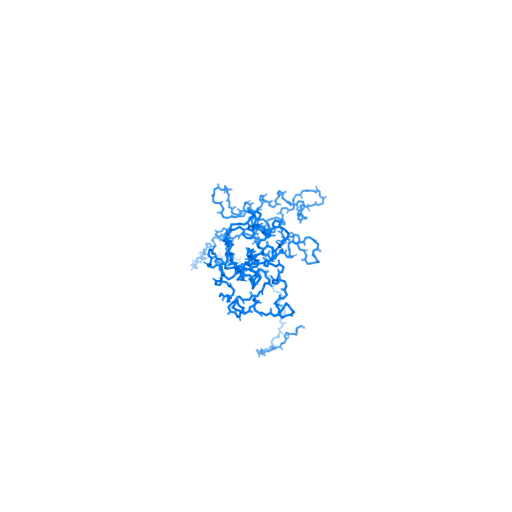210 GLY A CA 1
ATOM 1647 C C . GLY A 1 210 ? -22.048 -9.726 84.544 1.00 27.14 210 GLY A C 1
ATOM 1648 O O . GLY A 1 210 ? -22.771 -9.107 83.780 1.00 27.14 210 GLY A O 1
ATOM 1649 N N . LYS A 1 211 ? -22.310 -10.969 84.982 1.00 30.47 211 LYS A N 1
ATOM 1650 C CA . LYS A 1 211 ? -23.619 -11.652 85.127 1.00 30.47 211 LYS A CA 1
ATOM 1651 C C . LYS A 1 211 ? -24.189 -12.529 83.985 1.00 30.47 211 LYS A C 1
ATOM 1653 O O . LYS A 1 211 ? -24.649 -12.080 82.947 1.00 30.47 211 LYS A O 1
ATOM 1658 N N . THR A 1 212 ? -24.303 -13.807 84.380 1.00 29.48 212 THR A N 1
ATOM 1659 C CA . THR A 1 212 ? -25.409 -14.774 84.194 1.00 29.48 212 THR A CA 1
ATOM 1660 C C . THR A 1 212 ? -25.608 -15.498 82.856 1.00 29.48 212 THR A C 1
ATOM 1662 O O . THR A 1 212 ? -26.294 -15.039 81.957 1.00 29.48 212 THR A O 1
ATOM 1665 N N . ALA A 1 213 ? -25.071 -16.724 82.843 1.00 29.34 213 ALA A N 1
ATOM 1666 C CA . ALA A 1 213 ? -25.655 -18.006 82.424 1.00 29.34 213 ALA A CA 1
ATOM 1667 C C . ALA A 1 213 ? -26.952 -18.035 81.582 1.00 29.34 213 ALA A C 1
ATOM 1669 O O . ALA A 1 213 ? -28.014 -17.635 82.052 1.00 29.34 213 ALA A O 1
ATOM 1670 N N . LYS A 1 214 ? -26.911 -18.801 80.478 1.00 31.88 214 LYS A N 1
ATOM 1671 C CA . LYS A 1 214 ? -27.688 -20.051 80.343 1.00 31.88 214 LYS A CA 1
ATOM 1672 C C . LYS A 1 214 ? -27.114 -20.973 79.256 1.00 31.88 214 LYS A C 1
ATOM 1674 O O . LYS A 1 214 ? -26.567 -20.546 78.250 1.00 31.88 214 LYS A O 1
ATOM 1679 N N . VAL A 1 215 ? -27.214 -22.257 79.569 1.00 30.09 215 VAL A N 1
ATOM 1680 C CA . VAL A 1 215 ? -26.648 -23.459 78.943 1.00 30.09 215 VAL A CA 1
ATOM 1681 C C . VAL A 1 215 ? -27.541 -23.925 77.779 1.00 30.09 215 VAL A C 1
ATOM 1683 O O . VAL A 1 215 ? -28.748 -23.757 77.891 1.00 30.09 215 VAL A O 1
ATOM 1686 N N . PHE A 1 216 ? -26.992 -24.539 76.714 1.00 29.06 216 PHE A N 1
ATOM 1687 C CA . PHE A 1 216 ? -27.293 -25.933 76.297 1.00 29.06 216 PHE A CA 1
ATOM 1688 C C . PHE A 1 216 ? -26.589 -26.381 74.988 1.00 29.06 216 PHE A C 1
ATOM 1690 O O . PHE A 1 216 ? -26.916 -25.954 73.890 1.00 29.06 216 PHE A O 1
ATOM 1697 N N . LYS A 1 217 ? -25.648 -27.319 75.183 1.00 31.03 217 LYS A N 1
ATOM 1698 C CA . LYS A 1 217 ? -25.303 -28.542 74.419 1.00 31.03 217 LYS A CA 1
ATOM 1699 C C . LYS A 1 217 ? -25.102 -28.518 72.890 1.00 31.03 217 LYS A C 1
ATOM 1701 O O . LYS A 1 217 ? -26.019 -28.709 72.107 1.00 31.03 217 LYS A O 1
ATOM 1706 N N . LEU A 1 218 ? -23.817 -28.525 72.525 1.00 28.16 218 LEU A N 1
ATOM 1707 C CA . LEU A 1 218 ? -23.052 -29.651 71.948 1.00 28.16 218 LEU A CA 1
ATOM 1708 C C . LEU A 1 218 ? -23.815 -30.764 71.184 1.00 28.16 218 LEU A C 1
ATOM 1710 O O . LEU A 1 218 ? -24.510 -31.579 71.790 1.00 28.16 218 LEU A O 1
ATOM 1714 N N . LYS A 1 219 ? -23.443 -30.962 69.913 1.00 30.83 219 LYS A N 1
ATOM 1715 C CA . LYS A 1 219 ? -23.161 -32.301 69.370 1.00 30.83 219 LYS A CA 1
ATOM 1716 C C . LYS A 1 219 ? -21.803 -32.285 68.667 1.00 30.83 219 LYS A C 1
ATOM 1718 O O . LYS A 1 219 ? -21.645 -31.709 67.598 1.00 30.83 219 LYS A O 1
ATOM 1723 N N . LYS A 1 220 ? -20.821 -32.906 69.325 1.00 31.47 220 LYS A N 1
ATOM 1724 C CA . LYS A 1 220 ? -19.575 -33.384 68.720 1.00 31.47 220 LYS A CA 1
ATOM 1725 C C . LYS A 1 220 ? -19.901 -34.646 67.927 1.00 31.47 220 LYS A C 1
ATOM 1727 O O . LYS A 1 220 ? -20.518 -35.548 68.485 1.00 31.47 220 LYS A O 1
ATOM 1732 N N . HIS A 1 221 ? -19.373 -34.747 66.717 1.00 31.81 221 HIS A N 1
ATOM 1733 C CA . HIS A 1 221 ? -18.820 -36.012 66.252 1.00 31.81 221 HIS A CA 1
ATOM 1734 C C . HIS A 1 221 ? -17.311 -35.818 66.068 1.00 31.81 221 HIS A C 1
ATOM 1736 O O . HIS A 1 221 ? -16.857 -34.985 65.292 1.00 31.81 221 HIS A O 1
ATOM 1742 N N . ALA A 1 222 ? -16.570 -36.537 66.911 1.00 31.20 222 ALA A N 1
ATOM 1743 C CA . ALA A 1 222 ? -15.181 -36.956 66.742 1.00 31.20 222 ALA A CA 1
ATOM 1744 C C . ALA A 1 222 ? -15.064 -37.838 65.477 1.00 31.20 222 ALA A C 1
ATOM 1746 O O . ALA A 1 222 ? -16.084 -38.350 65.028 1.00 31.20 222 ALA A O 1
ATOM 1747 N N . ALA A 1 223 ? -13.924 -38.206 64.905 1.00 31.02 223 ALA A N 1
ATOM 1748 C CA . ALA A 1 223 ? -12.507 -37.846 64.926 1.00 31.02 223 ALA A CA 1
ATOM 1749 C C . ALA A 1 223 ? -11.856 -38.880 63.979 1.00 31.02 223 ALA A C 1
ATOM 1751 O O . ALA A 1 223 ? -12.290 -40.030 63.985 1.00 31.02 223 ALA A O 1
ATOM 1752 N N . ASN A 1 224 ? -10.864 -38.476 63.186 1.00 31.34 224 ASN A N 1
ATOM 1753 C CA . ASN A 1 224 ? -9.69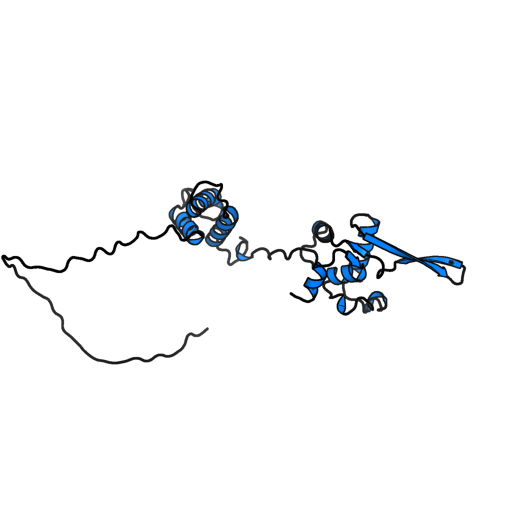5 -39.269 62.744 1.00 31.34 224 ASN A CA 1
ATOM 1754 C C . ASN A 1 224 ? -8.970 -38.424 61.683 1.00 31.34 224 ASN A C 1
ATOM 1756 O O . ASN A 1 224 ? -9.583 -38.083 60.681 1.00 31.34 224 ASN A O 1
ATOM 1760 N N . SER A 1 225 ? -7.794 -37.830 61.900 1.00 31.55 225 SER A N 1
ATOM 1761 C CA . SER A 1 225 ? -6.457 -38.348 62.254 1.00 31.55 225 SER A CA 1
ATOM 1762 C C . SER A 1 225 ? -5.768 -39.134 61.131 1.00 31.55 225 SER A C 1
ATOM 1764 O O . SER A 1 225 ? -6.198 -40.233 60.795 1.00 31.55 225 SER A O 1
ATOM 1766 N N . GLY A 1 226 ? -4.635 -38.586 60.674 1.00 29.25 226 GLY A N 1
ATOM 1767 C CA . GLY A 1 226 ? -3.671 -39.179 59.737 1.00 29.25 226 GLY A CA 1
ATOM 1768 C C . GLY A 1 226 ? -3.794 -38.535 58.357 1.00 29.25 226 GLY A C 1
ATOM 1769 O O . GLY A 1 226 ? -4.884 -38.491 57.815 1.00 29.25 226 GLY A O 1
ATOM 1770 N N . GLY A 1 227 ? -2.777 -37.961 57.728 1.00 29.03 227 GLY A N 1
ATOM 1771 C CA . GLY A 1 227 ? -1.343 -37.868 57.966 1.00 29.03 227 GLY A CA 1
ATOM 1772 C C . GLY A 1 227 ? -0.748 -37.053 56.801 1.00 29.03 227 GLY A C 1
ATOM 1773 O O . GLY A 1 227 ? -1.464 -36.711 55.864 1.00 29.03 227 GLY A O 1
ATOM 1774 N N . ALA A 1 228 ? 0.533 -36.710 56.918 1.00 32.00 228 ALA A N 1
ATOM 1775 C CA . ALA A 1 228 ? 1.432 -36.114 55.916 1.00 32.00 228 ALA A CA 1
ATOM 1776 C C . ALA A 1 228 ? 1.257 -36.675 54.478 1.00 32.00 228 ALA A C 1
ATOM 1778 O O . ALA A 1 228 ? 0.729 -37.767 54.324 1.00 32.00 228 ALA A O 1
ATOM 1779 N N . SER A 1 229 ? 1.699 -36.086 53.367 1.00 32.06 229 SER A N 1
ATOM 1780 C CA . SER A 1 229 ? 2.528 -34.927 53.010 1.00 32.06 229 SER A CA 1
ATOM 1781 C C . SER A 1 229 ? 2.451 -34.796 51.477 1.00 32.06 229 SER A C 1
ATOM 1783 O O . SER A 1 229 ? 2.191 -35.778 50.796 1.00 32.06 229 SER A O 1
ATOM 1785 N N . PHE A 1 230 ? 2.691 -33.582 50.985 1.00 36.09 230 PHE A N 1
ATOM 1786 C CA . PHE A 1 230 ? 3.353 -33.204 49.726 1.00 36.09 230 PHE A CA 1
ATOM 1787 C C . PHE A 1 230 ? 3.716 -34.314 48.712 1.00 36.09 230 PHE A C 1
ATOM 1789 O O . PHE A 1 230 ? 4.572 -35.137 49.014 1.00 36.09 230 PHE A O 1
ATOM 1796 N N . GLU A 1 231 ? 3.190 -34.216 47.485 1.00 33.09 231 GLU A N 1
ATOM 1797 C CA . GLU A 1 231 ? 3.912 -34.559 46.249 1.00 33.09 231 GLU A CA 1
ATOM 1798 C C . GLU A 1 231 ? 3.311 -33.776 45.063 1.00 33.09 231 GLU A C 1
ATOM 1800 O O . GLU A 1 231 ? 2.110 -33.828 44.793 1.00 33.09 231 GLU A O 1
ATOM 1805 N N . LEU A 1 232 ? 4.166 -32.958 44.447 1.00 43.12 232 LEU A N 1
ATOM 1806 C CA . LEU A 1 232 ? 4.040 -32.419 43.095 1.00 43.12 232 LEU A CA 1
ATOM 1807 C C . LEU A 1 232 ? 4.338 -33.568 42.127 1.00 43.12 232 LEU A C 1
ATOM 1809 O O . LEU A 1 232 ? 5.329 -34.255 42.349 1.00 43.12 232 LEU A O 1
ATOM 1813 N N . ASP A 1 233 ? 3.520 -33.758 41.096 1.00 35.31 233 ASP A N 1
ATOM 1814 C CA . ASP A 1 233 ? 3.990 -33.749 39.704 1.00 35.31 233 ASP A CA 1
ATOM 1815 C C . ASP A 1 233 ? 2.840 -34.020 38.722 1.00 35.31 233 ASP A C 1
ATOM 1817 O O . ASP A 1 233 ? 1.949 -34.832 38.963 1.00 35.31 233 ASP A O 1
ATOM 1821 N N . ASP A 1 234 ? 2.880 -33.230 37.650 1.00 43.81 234 ASP A N 1
ATOM 1822 C CA . ASP A 1 234 ? 2.716 -33.612 36.250 1.00 43.81 234 ASP A CA 1
ATOM 1823 C C . ASP A 1 234 ? 1.528 -34.492 35.831 1.00 43.81 234 ASP A C 1
ATOM 1825 O O . ASP A 1 234 ? 1.474 -35.693 36.060 1.00 43.81 234 ASP A O 1
ATOM 1829 N N . GLU A 1 235 ? 0.600 -33.882 35.088 1.00 45.16 235 GLU A N 1
ATOM 1830 C CA . GLU A 1 235 ? 0.451 -34.115 33.639 1.00 45.16 235 GLU A CA 1
ATOM 1831 C C . GLU A 1 235 ? -0.855 -33.466 33.150 1.00 45.16 235 GLU A C 1
ATOM 1833 O O . GLU A 1 235 ? -1.967 -33.899 33.453 1.00 45.16 235 GLU A O 1
ATOM 1838 N N . ILE A 1 236 ? -0.712 -32.391 32.372 1.00 46.78 236 ILE A N 1
ATOM 1839 C CA . ILE A 1 236 ? -1.777 -31.827 31.538 1.00 46.78 236 ILE A CA 1
ATOM 1840 C C . ILE A 1 236 ? -1.606 -32.458 30.151 1.00 46.78 236 ILE A C 1
ATOM 1842 O O . ILE A 1 236 ? -0.606 -32.154 29.497 1.00 46.78 236 ILE A O 1
ATOM 1846 N N . PRO A 1 237 ? -2.527 -33.310 29.668 1.00 53.28 237 PRO A N 1
ATOM 1847 C CA . PRO A 1 237 ? -2.484 -33.765 28.290 1.00 53.28 237 PRO A CA 1
ATOM 1848 C C . PRO A 1 237 ? -3.182 -32.750 27.374 1.00 53.28 237 PRO A C 1
ATOM 1850 O O . PRO A 1 237 ? -4.261 -32.241 27.691 1.00 53.28 237 PRO A O 1
ATOM 1853 N N . PHE A 1 238 ? -2.492 -32.463 26.269 1.00 53.31 238 PHE A N 1
ATOM 1854 C CA . PHE A 1 238 ? -2.868 -31.594 25.150 1.00 53.31 238 PHE A CA 1
ATOM 1855 C C . PHE A 1 238 ? -4.195 -31.972 24.483 1.00 53.31 238 PHE A C 1
ATOM 1857 O O . PHE A 1 238 ? -4.476 -33.187 24.361 1.00 53.31 238 PHE A O 1
#

Radius of gyration: 35.96 Å; Cα contacts (8 Å, |Δi|>4): 225; chains: 1; bounding box: 62×56×128 Å

Sequence (238 aa):
MSEFEYWRLCDQLSLVQAALLMSGHDPSNIEHEVERRAFAKQPPGYAACRQALIAAIETKCLRGYLDYDEGCDINGNSYSSLDAERSYVLTEGIGDWLFNRGVRSNFFLPESEAPKEYLDPANERFAPKLAAAIRAWEAVGDDRTIKGTPKQRLEKWLRLHAPEYGLTQKDGKPNESAIQQIAKIANWNLRGGAPTTLATQPPANANVVGKTAKVFKLKKHAANSGGASFELDDEIPF

Nearest PDB structures (foldseek):
  2fok-assembly2_B  TM=2.354E-01  e=7.780E-01  Planomicrobium okeanokoites

Mean predicted aligned error: 17.96 Å

Foldseek 3Di:
DPPLVVCVPDQKDFLLCQLCQQLVHHCVPDSVCQVVDDPVPHRPRSVVSSVVVVVCVVVVVFDWDWDWDWDADPVRDIDIDTDRRPTMTGLPNPQVVCVVVVNDDGSSHDPPPPPPLCLDPPRPNNQLLVNLLVVLLVVLDPPPVDDDAQLVSQLVSCQVCCVVSVQADPVRHGVSVSSSVSSVVSRPDPPPDDDPPPPPPDDDDDDDDDDDDDDDDDDDDDDDDDDDDDDDDDDDDD

pLDDT: mean 77.79, std 22.49, range [27.14, 96.75]

Solvent-accessible surface area (backbone atoms only — not comparable to full-atom values): 15094 Å² total; per-residue (Å²): 130,60,85,70,58,63,63,71,76,45,65,59,37,31,38,48,41,46,13,27,38,67,49,74,40,71,38,93,82,42,56,95,45,48,86,78,40,57,77,92,73,38,64,75,57,28,70,59,40,35,53,52,50,51,52,29,38,76,69,63,76,39,58,59,49,83,40,65,51,75,48,63,50,100,83,66,50,77,48,76,44,78,39,47,78,79,9,33,34,40,51,72,58,50,32,62,58,40,44,77,72,69,50,78,79,48,75,69,37,75,83,62,73,65,79,57,60,62,66,35,84,86,37,95,78,41,41,48,65,57,36,47,28,52,52,34,44,69,70,56,58,87,60,79,86,57,85,70,54,70,42,58,48,29,38,54,50,42,58,75,47,12,75,82,39,68,36,41,42,98,85,69,45,65,34,60,72,60,40,54,51,39,21,58,72,48,35,86,72,77,92,79,79,75,82,82,78,73,83,74,74,79,82,82,87,83,91,81,88,87,87,83,89,88,88,85,82,86,84,84,81,84,86,84,85,86,77,90,78,92,81,88,79,90,85,86,84,132

Secondary structure (DSSP, 8-state):
--GGGGGGG-SEEEHHHHHHHHTT--GGGTTTTTTTS-GGGSPTTHHHHHHHHHHHHHTTSS-EEEEEEEEE-TTS-EEEEEEEEEEEEESTTHHHHHHHTT--S-TTS-------GGG-TTSTT--HHHHHHHHHHHHHTT-TTSSS-HHHHHHHHHHHTTTTTT-B-TTS-B-HHHHHHHHHHH---GGG--------PPPPP---------------------------------